Protein AF-U2E8R1-F1 (afdb_monomer_lite)

Organism: NCBI:txid1033810

Structure (mmCIF, N/CA/C/O backbone):
data_AF-U2E8R1-F1
#
_entry.id   AF-U2E8R1-F1
#
loop_
_atom_site.group_PDB
_atom_site.id
_atom_site.type_symbol
_atom_site.label_atom_id
_atom_site.label_alt_id
_atom_site.label_comp_id
_atom_site.label_asym_id
_atom_site.label_entity_id
_atom_site.label_seq_id
_atom_site.pdbx_PDB_ins_code
_atom_site.Cartn_x
_atom_site.Cartn_y
_atom_site.Cartn_z
_atom_site.occupancy
_atom_site.B_iso_or_equiv
_atom_site.auth_seq_id
_atom_site.auth_comp_id
_atom_site.auth_asym_id
_atom_site.auth_atom_id
_atom_site.pdbx_PDB_model_num
ATOM 1 N N . MET A 1 1 ? 16.401 10.977 26.491 1.00 50.72 1 MET A N 1
ATOM 2 C CA . MET A 1 1 ? 15.886 9.675 26.951 1.00 50.72 1 MET A CA 1
ATOM 3 C C . MET A 1 1 ? 16.652 8.568 26.246 1.00 50.72 1 MET A C 1
ATOM 5 O O . MET A 1 1 ? 16.569 8.466 25.023 1.00 50.72 1 MET A O 1
ATOM 9 N N . ASN A 1 2 ? 17.468 7.825 26.986 1.00 49.62 2 ASN A N 1
ATOM 10 C CA . ASN A 1 2 ? 18.291 6.735 26.465 1.00 49.62 2 ASN A CA 1
ATOM 11 C C . ASN A 1 2 ? 17.438 5.471 26.187 1.00 49.62 2 ASN A C 1
ATOM 13 O O . ASN A 1 2 ? 16.237 5.429 26.464 1.00 49.62 2 ASN A O 1
ATOM 17 N N . ARG A 1 3 ? 18.035 4.454 25.551 1.00 46.16 3 ARG A N 1
ATOM 18 C CA . ARG A 1 3 ? 17.333 3.227 25.124 1.00 46.16 3 ARG A CA 1
ATOM 19 C C . ARG A 1 3 ? 16.707 2.470 26.301 1.00 46.16 3 ARG A C 1
ATOM 21 O O . ARG A 1 3 ? 15.580 2.001 26.177 1.00 46.16 3 ARG A O 1
ATOM 28 N N . GLU A 1 4 ? 17.406 2.411 27.428 1.00 57.88 4 GLU A N 1
ATOM 29 C CA . GLU A 1 4 ? 16.957 1.723 28.642 1.00 57.88 4 GLU A CA 1
ATOM 30 C C . GLU A 1 4 ? 15.834 2.490 29.356 1.00 57.88 4 GLU A C 1
ATOM 32 O O . GLU A 1 4 ? 14.861 1.893 29.812 1.00 57.88 4 GLU A O 1
ATOM 37 N N . GLU A 1 5 ? 15.903 3.822 29.371 1.00 47.66 5 GLU A N 1
ATOM 38 C CA . GLU A 1 5 ? 14.841 4.710 29.850 1.00 47.66 5 GLU A CA 1
ATOM 39 C C . GLU A 1 5 ? 13.588 4.591 28.979 1.00 47.66 5 GLU A C 1
ATOM 41 O O . GLU A 1 5 ? 12.484 4.544 29.512 1.00 47.66 5 GLU A O 1
ATOM 46 N N . ARG A 1 6 ? 13.735 4.459 27.650 1.00 45.44 6 ARG A N 1
ATOM 47 C CA . ARG A 1 6 ? 12.616 4.141 26.744 1.00 45.44 6 ARG A CA 1
ATOM 48 C C . ARG A 1 6 ? 12.007 2.786 27.072 1.00 45.44 6 ARG A C 1
ATOM 50 O O . ARG A 1 6 ? 10.790 2.680 27.157 1.00 45.44 6 ARG A O 1
ATOM 57 N N . GLU A 1 7 ? 12.822 1.749 27.233 1.00 46.34 7 GLU A N 1
ATOM 58 C CA . GLU A 1 7 ? 12.334 0.398 27.521 1.00 46.34 7 GLU A CA 1
ATOM 59 C C . GLU A 1 7 ? 11.620 0.323 28.876 1.00 46.34 7 GLU A C 1
ATOM 61 O O . GLU A 1 7 ? 10.551 -0.281 28.940 1.00 46.34 7 GLU A O 1
ATOM 66 N N . ARG A 1 8 ? 12.116 1.008 29.919 1.00 46.38 8 ARG A N 1
ATOM 67 C CA . ARG A 1 8 ? 11.401 1.171 31.200 1.00 46.38 8 ARG A CA 1
ATOM 68 C C . ARG A 1 8 ? 10.112 1.970 31.046 1.00 46.38 8 ARG A C 1
ATOM 70 O O . ARG A 1 8 ? 9.072 1.507 31.498 1.00 46.38 8 ARG A O 1
ATOM 77 N N . TYR A 1 9 ? 10.148 3.094 30.331 1.00 44.06 9 TYR A N 1
ATOM 78 C CA . TYR A 1 9 ? 8.968 3.917 30.052 1.00 44.06 9 TYR A CA 1
ATOM 79 C C . TYR A 1 9 ? 7.850 3.124 29.350 1.00 44.06 9 TYR A C 1
ATOM 81 O O . TYR A 1 9 ? 6.671 3.309 29.643 1.00 44.06 9 TYR A O 1
ATOM 89 N N . PHE A 1 10 ? 8.205 2.190 28.458 1.00 44.97 10 PHE A N 1
ATOM 90 C CA . PHE A 1 10 ? 7.244 1.311 27.778 1.00 44.97 10 PHE A CA 1
ATOM 91 C C . PHE A 1 10 ? 6.866 0.045 28.564 1.00 44.97 10 PHE A C 1
ATOM 93 O O . PHE A 1 10 ? 5.887 -0.603 28.192 1.00 44.97 10 PHE A O 1
ATOM 100 N N . LYS A 1 11 ? 7.617 -0.324 29.610 1.00 44.25 11 LYS A N 1
ATOM 101 C CA . LYS A 1 11 ? 7.299 -1.454 30.501 1.00 44.25 11 LYS A CA 1
ATOM 102 C C . LYS A 1 11 ? 6.291 -1.065 31.583 1.00 44.25 11 LYS A C 1
ATOM 104 O O . LYS A 1 11 ? 5.478 -1.900 31.957 1.00 44.25 11 LYS A O 1
ATOM 109 N N . ASP A 1 12 ? 6.349 0.184 32.044 1.00 40.12 12 ASP A N 1
ATOM 110 C CA . ASP A 1 12 ? 5.619 0.659 33.228 1.00 40.12 12 ASP A CA 1
ATOM 111 C C . ASP A 1 12 ? 4.179 1.108 32.922 1.00 40.12 12 ASP A C 1
ATOM 113 O O . ASP A 1 12 ? 3.270 0.952 33.734 1.00 40.12 12 ASP A O 1
ATOM 117 N N . LYS A 1 13 ? 3.913 1.579 31.696 1.00 44.62 13 LYS A N 1
ATOM 118 C CA . LYS A 1 13 ? 2.543 1.789 31.211 1.00 44.62 13 LYS A CA 1
ATOM 119 C C . LYS A 1 13 ? 2.029 0.511 30.561 1.00 44.62 13 LYS A C 1
ATOM 121 O O . LYS A 1 13 ? 2.188 0.310 29.355 1.00 44.62 13 LYS A O 1
ATOM 126 N N . GLY A 1 14 ? 1.419 -0.357 31.371 1.00 46.16 14 GLY A N 1
ATOM 127 C CA . GLY A 1 14 ? 0.694 -1.536 30.899 1.00 46.16 14 GLY A CA 1
ATOM 128 C C . GLY A 1 14 ? -0.155 -1.194 29.671 1.00 46.16 14 GLY A C 1
ATOM 129 O O . GLY A 1 14 ? -0.868 -0.191 29.648 1.00 46.16 14 GLY A O 1
ATOM 130 N N . ARG A 1 15 ? -0.020 -1.981 28.600 1.00 51.84 15 ARG A N 1
ATOM 131 C CA . ARG A 1 15 ? -0.730 -1.754 27.334 1.00 51.84 15 ARG A CA 1
ATOM 132 C C . ARG A 1 15 ? -2.238 -1.903 27.561 1.00 51.84 15 ARG A C 1
ATOM 134 O O . ARG A 1 15 ? -2.757 -3.013 27.492 1.00 51.84 15 ARG A O 1
ATOM 141 N N . ARG A 1 16 ? -2.949 -0.805 27.817 1.00 61.69 16 ARG A N 1
ATOM 142 C CA . ARG A 1 16 ? -4.410 -0.814 27.968 1.00 61.69 16 ARG A CA 1
ATOM 143 C C . ARG A 1 16 ? -5.069 -0.652 26.604 1.00 61.69 16 ARG A C 1
ATOM 145 O O . ARG A 1 16 ? -4.905 0.377 25.952 1.00 61.69 16 ARG A O 1
ATOM 152 N N . SER A 1 17 ? -5.791 -1.674 26.155 1.00 62.44 17 SER A N 1
ATOM 153 C CA . SER A 1 17 ? -6.454 -1.656 24.847 1.00 62.44 17 SER A CA 1
ATOM 154 C C . SER A 1 17 ? -7.820 -0.982 24.976 1.00 62.44 17 SER A C 1
ATOM 156 O O . SER A 1 17 ? -8.586 -1.382 25.851 1.00 62.44 17 SER A O 1
ATOM 158 N N . PRO A 1 18 ? -8.148 0.034 24.163 1.00 73.69 18 PRO A N 1
ATOM 159 C CA . PRO A 1 18 ? -9.481 0.615 24.183 1.00 73.69 18 PRO A CA 1
ATOM 160 C C . PRO A 1 18 ? -10.490 -0.389 23.616 1.00 73.69 18 PRO A C 1
ATOM 162 O O . PRO A 1 18 ? -10.272 -0.969 22.547 1.00 73.69 18 PRO A O 1
ATOM 165 N N . ILE A 1 19 ? -11.595 -0.584 24.327 1.00 73.56 19 ILE A N 1
ATOM 166 C CA . ILE A 1 19 ? -12.707 -1.423 23.883 1.00 73.56 19 ILE A CA 1
ATOM 167 C C . ILE A 1 19 ? -14.021 -0.661 23.967 1.00 73.56 19 ILE A C 1
ATOM 169 O O . ILE A 1 19 ? -14.181 0.269 24.762 1.00 73.56 19 ILE A O 1
ATOM 173 N N . TYR A 1 20 ? -14.946 -1.082 23.119 1.00 82.69 20 TYR A N 1
ATOM 174 C CA . TYR A 1 20 ? -16.351 -0.735 23.190 1.00 82.69 20 TYR A CA 1
ATOM 175 C C . TYR A 1 20 ? -17.109 -1.982 23.634 1.00 82.69 20 TYR A C 1
ATOM 177 O O . TYR A 1 20 ? -16.894 -3.058 23.082 1.00 82.69 20 TYR A O 1
ATOM 185 N N . MET A 1 21 ? -17.963 -1.865 24.640 1.00 80.88 21 MET A N 1
ATOM 186 C CA . MET A 1 21 ? -18.797 -2.961 25.105 1.00 80.88 21 MET A CA 1
ATOM 187 C C . MET A 1 21 ? -20.246 -2.511 25.175 1.00 80.88 21 MET A C 1
ATOM 189 O O . MET A 1 21 ? -20.549 -1.473 25.750 1.00 80.88 21 MET A O 1
ATOM 193 N N . GLU A 1 22 ? -21.135 -3.313 24.617 1.00 84.25 22 GLU A N 1
ATOM 194 C CA . GLU A 1 22 ? -22.574 -3.190 24.792 1.00 84.25 22 GLU A CA 1
ATOM 195 C C . GLU A 1 22 ? -23.044 -4.391 25.606 1.00 84.25 22 GLU A C 1
ATOM 197 O O . GLU A 1 22 ? -22.742 -5.526 25.246 1.00 84.25 22 GLU A O 1
ATOM 202 N N . CYS A 1 23 ? -23.761 -4.165 26.699 1.00 79.12 23 CYS A N 1
ATOM 203 C CA . CYS A 1 23 ? -24.385 -5.223 27.479 1.00 79.12 23 CYS A CA 1
ATOM 204 C C . CYS A 1 23 ? -25.864 -4.931 27.729 1.00 79.12 23 CYS A C 1
ATOM 206 O O . CYS A 1 23 ? -26.293 -3.777 27.796 1.00 79.12 23 CYS A O 1
ATOM 208 N N . MET A 1 24 ? -26.649 -5.999 27.824 1.00 77.12 24 MET A N 1
ATOM 209 C CA . MET A 1 24 ? -28.064 -5.983 28.159 1.00 77.12 24 MET A CA 1
ATOM 210 C C . MET A 1 24 ? -28.300 -6.823 29.415 1.00 77.12 24 MET A C 1
ATOM 212 O O . MET A 1 24 ? -27.647 -7.850 29.587 1.00 77.12 24 MET A O 1
ATOM 216 N N . GLY A 1 25 ? -29.189 -6.364 30.291 1.00 83.06 25 GLY A N 1
ATOM 217 C CA . GLY A 1 25 ? -29.418 -6.959 31.607 1.00 83.06 25 GLY A CA 1
ATOM 218 C C . GLY A 1 25 ? -30.132 -6.008 32.568 1.00 83.06 25 GLY A C 1
ATOM 219 O O . GLY A 1 25 ? -30.686 -4.982 32.154 1.00 83.06 25 GLY A O 1
ATOM 220 N N . GLU A 1 26 ? -30.105 -6.325 33.861 1.00 83.44 26 GLU A N 1
ATOM 221 C CA . GLU A 1 26 ? -30.739 -5.520 34.906 1.00 83.44 26 GLU A CA 1
ATOM 222 C C . GLU A 1 26 ? -29.726 -4.598 35.594 1.00 83.44 26 GLU A C 1
ATOM 224 O O . GLU A 1 26 ? -28.975 -4.990 36.481 1.00 83.44 26 GLU A O 1
ATOM 229 N N . PHE A 1 27 ? -29.715 -3.325 35.190 1.00 79.69 27 PHE A N 1
ATOM 230 C CA . PHE A 1 27 ? -28.681 -2.376 35.618 1.00 79.69 27 PHE A CA 1
ATOM 231 C C . PHE A 1 27 ? -29.144 -1.359 36.659 1.00 79.69 27 PHE A C 1
ATOM 233 O O . PHE A 1 27 ? -28.367 -0.472 37.012 1.00 79.69 27 PHE A O 1
ATOM 240 N N . ASN A 1 28 ? -30.394 -1.411 37.128 1.00 75.94 28 ASN A N 1
ATOM 241 C CA . ASN A 1 28 ? -30.992 -0.355 37.959 1.00 75.94 28 ASN A CA 1
ATOM 242 C C . ASN A 1 28 ? -30.184 -0.051 39.227 1.00 75.94 28 ASN A C 1
ATOM 244 O O . ASN A 1 28 ? -30.012 1.123 39.550 1.00 75.94 28 ASN A O 1
ATOM 248 N N . SER A 1 29 ? -29.607 -1.081 39.847 1.00 78.75 29 SER A N 1
ATOM 249 C CA . SER A 1 29 ? -28.839 -0.978 41.094 1.00 78.75 29 SER A CA 1
ATOM 250 C C . SER A 1 29 ? -27.334 -1.202 40.923 1.00 78.75 29 SER A C 1
ATOM 252 O O . SER A 1 29 ? -26.618 -1.279 41.918 1.00 78.75 29 SER A O 1
ATOM 254 N N . ILE A 1 30 ? -26.839 -1.302 39.685 1.00 81.50 30 ILE A N 1
ATOM 255 C CA . ILE A 1 30 ? -25.424 -1.579 39.416 1.00 81.50 30 ILE A CA 1
ATOM 256 C C . ILE A 1 30 ? -24.644 -0.272 39.273 1.00 81.50 30 ILE A C 1
ATOM 258 O O . ILE A 1 30 ? -25.021 0.614 38.499 1.00 81.50 30 ILE A O 1
ATOM 262 N N . HIS A 1 31 ? -23.535 -0.171 40.005 1.00 85.44 31 HIS A N 1
ATOM 263 C CA . HIS A 1 31 ? -22.594 0.934 39.880 1.00 85.44 31 HIS A CA 1
ATOM 264 C C . HIS A 1 31 ? -21.722 0.742 38.634 1.00 85.44 31 HIS A C 1
ATOM 266 O O . HIS A 1 31 ? -21.104 -0.307 38.452 1.00 85.44 31 HIS A O 1
ATOM 272 N N . LEU A 1 32 ? -21.699 1.745 37.756 1.00 88.56 32 LEU A N 1
ATOM 273 C CA . LEU A 1 32 ? -20.877 1.744 36.546 1.00 88.56 32 LEU A CA 1
ATOM 274 C C . LEU A 1 32 ? -19.488 2.317 36.861 1.00 88.56 32 LEU A C 1
ATOM 276 O O . LEU A 1 32 ? -19.399 3.187 37.721 1.00 88.56 32 LEU A O 1
ATOM 280 N N . PRO A 1 33 ? -18.414 1.887 36.176 1.00 86.38 33 PRO A N 1
ATOM 281 C CA . PRO A 1 33 ? -17.077 2.379 36.488 1.00 86.38 33 PRO A CA 1
ATOM 282 C C . PRO A 1 33 ? -16.923 3.853 36.082 1.00 86.38 33 PRO A C 1
ATOM 284 O O . PRO A 1 33 ? -17.154 4.200 34.923 1.00 86.38 33 PRO A O 1
ATOM 287 N N . ASP A 1 34 ? -16.463 4.703 37.003 1.00 85.00 34 ASP A N 1
ATOM 288 C CA . ASP A 1 34 ? -16.301 6.152 36.776 1.00 85.00 34 ASP A CA 1
ATOM 289 C C . ASP A 1 34 ? -15.216 6.492 35.735 1.00 85.00 34 ASP A C 1
ATOM 291 O O . ASP A 1 34 ? -15.272 7.515 35.051 1.00 85.00 34 ASP A O 1
ATOM 295 N N . GLU A 1 35 ? -14.217 5.619 35.585 1.00 80.94 35 GLU A N 1
ATOM 296 C CA . GLU A 1 35 ? -13.078 5.807 34.676 1.00 80.94 35 GLU A CA 1
ATOM 297 C C . GLU A 1 35 ? -13.408 5.525 33.198 1.00 80.94 35 GLU A C 1
ATOM 299 O O . GLU A 1 35 ? -12.567 5.736 32.317 1.00 80.94 35 GLU A O 1
ATOM 304 N N . VAL A 1 36 ? -14.615 5.032 32.894 1.00 84.19 36 VAL A N 1
ATOM 305 C CA . VAL A 1 36 ? -15.035 4.693 31.528 1.00 84.19 36 VAL A CA 1
ATOM 306 C C . VAL A 1 36 ? -16.257 5.502 31.121 1.00 84.19 36 VAL A C 1
ATOM 308 O O . VAL A 1 36 ? -17.140 5.801 31.920 1.00 84.19 36 VAL A O 1
ATOM 311 N N . LYS A 1 37 ? -16.341 5.858 29.838 1.00 87.38 37 LYS A N 1
ATOM 312 C CA . LYS A 1 37 ? -17.533 6.539 29.331 1.00 87.38 37 LYS A CA 1
ATOM 313 C C . LYS A 1 37 ? -18.670 5.539 29.276 1.00 87.38 37 LYS A C 1
ATOM 315 O O . LYS A 1 37 ? -18.552 4.533 28.575 1.00 87.38 37 LYS A O 1
ATOM 320 N N . THR A 1 38 ? -19.760 5.838 29.970 1.00 89.38 38 THR A N 1
ATOM 321 C CA . THR A 1 38 ? -20.935 4.975 30.014 1.00 89.38 38 THR A CA 1
ATOM 322 C C . THR A 1 38 ? -22.175 5.678 29.482 1.00 89.38 38 THR A C 1
ATOM 324 O O . THR A 1 38 ? -22.370 6.877 29.671 1.00 89.38 38 THR A O 1
ATOM 327 N N . PHE A 1 39 ? -23.020 4.915 28.796 1.00 88.06 39 PHE A N 1
ATOM 328 C CA . PHE A 1 39 ? -24.366 5.319 28.410 1.00 88.06 39 PHE A CA 1
ATOM 329 C C . PHE A 1 39 ? -25.324 4.219 28.850 1.00 88.06 39 PHE A C 1
ATOM 331 O O . PHE A 1 39 ? -25.214 3.084 28.391 1.00 88.06 39 PHE A O 1
ATOM 338 N N . LYS A 1 40 ? -26.250 4.547 29.750 1.00 87.38 40 LYS A N 1
ATOM 339 C CA . LYS A 1 40 ? -27.231 3.607 30.297 1.00 87.38 40 LYS A CA 1
ATOM 340 C C . LYS A 1 40 ? -28.626 3.966 29.804 1.00 87.38 40 LYS A C 1
ATOM 342 O O . LYS A 1 40 ? -29.040 5.119 29.901 1.00 87.38 40 LYS A O 1
ATOM 347 N N . LEU A 1 41 ? -29.347 2.969 29.306 1.00 83.00 41 LEU A N 1
ATOM 348 C CA . LEU A 1 41 ? -30.719 3.085 28.833 1.00 83.00 41 LEU A CA 1
ATOM 349 C C . LEU A 1 41 ? -31.511 1.863 29.312 1.00 83.00 41 LEU A C 1
ATOM 351 O O . LEU A 1 41 ? -31.394 0.795 28.723 1.00 83.00 41 LEU A O 1
ATOM 355 N N . ASN A 1 42 ? -32.303 2.007 30.377 1.00 81.56 42 ASN A N 1
ATOM 356 C CA . ASN A 1 42 ? -33.087 0.926 30.993 1.00 81.56 42 ASN A CA 1
ATOM 357 C C . ASN A 1 42 ? -32.271 -0.369 31.193 1.00 81.56 42 ASN A C 1
ATOM 359 O O . ASN A 1 42 ? -31.463 -0.461 32.115 1.00 81.56 42 ASN A O 1
ATOM 363 N N . ASN A 1 43 ? -32.463 -1.338 30.297 1.00 85.94 43 ASN A N 1
ATOM 364 C CA . ASN A 1 43 ? -31.848 -2.660 30.295 1.00 85.94 43 ASN A CA 1
ATOM 365 C C . ASN A 1 43 ? -30.603 -2.771 29.402 1.00 85.94 43 ASN A C 1
ATOM 367 O O . ASN A 1 43 ? -30.202 -3.878 29.059 1.00 85.94 43 ASN A O 1
ATOM 371 N N . ARG A 1 44 ? -30.022 -1.654 28.959 1.00 84.81 44 ARG A N 1
ATOM 372 C CA . ARG A 1 44 ? -28.825 -1.609 28.116 1.00 84.81 44 ARG A CA 1
ATOM 373 C C . ARG A 1 44 ? -27.791 -0.669 28.714 1.00 84.81 44 ARG A C 1
ATOM 375 O O . ARG A 1 44 ? -28.113 0.454 29.101 1.00 84.81 44 ARG A O 1
ATOM 382 N N . VAL A 1 45 ? -26.537 -1.098 28.717 1.00 89.00 45 VAL A N 1
ATOM 383 C CA . VAL A 1 45 ? -25.382 -0.268 29.049 1.00 89.00 45 VAL A CA 1
ATOM 384 C C . VAL A 1 45 ? -24.362 -0.365 27.924 1.00 89.00 45 VAL A C 1
ATOM 386 O O . VAL A 1 45 ? -24.045 -1.439 27.423 1.00 89.00 45 VAL A O 1
ATOM 389 N N . ILE A 1 46 ? -23.845 0.787 27.522 1.00 88.94 46 ILE A N 1
ATOM 390 C CA . ILE A 1 46 ? -22.752 0.921 26.570 1.00 88.94 46 ILE A CA 1
ATOM 391 C C . ILE A 1 46 ? -21.563 1.510 27.320 1.00 88.94 46 ILE A C 1
ATOM 393 O O . ILE A 1 46 ? -21.702 2.532 27.988 1.00 88.94 46 ILE A O 1
ATOM 397 N N . MET A 1 47 ? -20.395 0.892 27.186 1.00 88.06 47 MET A N 1
ATOM 398 C CA . MET A 1 47 ? -19.139 1.315 27.793 1.00 88.06 47 MET A CA 1
ATOM 399 C C . MET A 1 47 ? -18.065 1.511 26.729 1.00 88.06 47 MET A C 1
ATOM 401 O O . MET A 1 47 ? -17.848 0.648 25.883 1.00 88.06 47 MET A O 1
ATOM 405 N N . ALA A 1 48 ? -17.350 2.629 26.802 1.00 85.06 48 ALA A N 1
ATOM 406 C CA . ALA A 1 48 ? -16.170 2.896 25.992 1.00 85.06 48 ALA A CA 1
ATOM 407 C C . ALA A 1 48 ? -15.012 3.318 26.901 1.00 85.06 48 ALA A C 1
ATOM 409 O O . ALA A 1 48 ? -15.095 4.319 27.616 1.00 85.06 48 ALA A O 1
ATOM 410 N N . GLY A 1 49 ? -13.921 2.557 26.879 1.00 81.19 49 GLY A N 1
ATOM 411 C CA . GLY A 1 49 ? -12.835 2.745 27.835 1.00 81.19 49 GLY A CA 1
ATOM 412 C C . GLY A 1 49 ? -11.767 1.666 27.746 1.00 81.19 49 GLY A C 1
ATOM 413 O O . GLY A 1 49 ? -11.657 0.953 26.748 1.00 81.19 49 GLY A O 1
ATOM 414 N N . HIS A 1 50 ? -10.942 1.570 28.784 1.00 81.44 50 HIS A N 1
ATOM 415 C CA . HIS A 1 50 ? -9.842 0.616 28.817 1.00 81.44 50 HIS A CA 1
ATOM 416 C C . HIS A 1 50 ? -10.320 -0.811 29.121 1.00 81.44 50 HIS A C 1
ATOM 418 O O . HIS A 1 50 ? -11.182 -1.030 29.973 1.00 81.44 50 HIS A O 1
ATOM 424 N N . SER A 1 51 ? -9.738 -1.787 28.418 1.00 73.75 51 SER A N 1
ATOM 425 C CA . SER A 1 51 ? -10.129 -3.197 28.491 1.00 73.75 51 SER A CA 1
ATOM 426 C C . SER A 1 51 ? -10.012 -3.803 29.881 1.00 73.75 51 SER A C 1
ATOM 428 O O . SER A 1 51 ? -10.837 -4.627 30.242 1.00 73.75 51 SER A O 1
ATOM 430 N N . ASP A 1 52 ? -8.988 -3.439 30.648 1.00 78.38 52 ASP A N 1
ATOM 431 C CA . ASP A 1 52 ? -8.786 -3.947 32.005 1.00 78.38 52 ASP A CA 1
ATOM 432 C C . ASP A 1 52 ? -9.928 -3.534 32.936 1.00 78.38 52 ASP A C 1
ATOM 434 O O . ASP A 1 52 ? -10.450 -4.374 33.662 1.00 78.38 52 ASP A O 1
ATOM 438 N N . ILE A 1 53 ? -10.378 -2.282 32.842 1.00 83.38 53 ILE A N 1
ATOM 439 C CA . ILE A 1 53 ? -11.468 -1.751 33.668 1.00 83.38 53 ILE A CA 1
ATOM 440 C C . ILE A 1 53 ? -12.804 -2.384 33.264 1.00 83.38 53 ILE A C 1
ATOM 442 O O . ILE A 1 53 ? -13.508 -2.946 34.099 1.00 83.38 53 ILE A O 1
ATOM 446 N N . ILE A 1 54 ? -13.133 -2.351 31.968 1.00 81.62 54 ILE A N 1
ATOM 447 C CA . ILE A 1 54 ? -14.426 -2.836 31.459 1.00 81.62 54 ILE A CA 1
ATOM 448 C C . ILE A 1 54 ? -14.566 -4.355 31.637 1.00 81.62 54 ILE A C 1
ATOM 450 O O . ILE A 1 54 ? -15.634 -4.828 32.014 1.00 81.62 54 ILE A O 1
ATOM 454 N N . LEU A 1 55 ? -13.505 -5.134 31.390 1.00 76.50 55 LEU A N 1
ATOM 455 C CA . LEU A 1 55 ? -13.565 -6.592 31.532 1.00 76.50 55 LEU A CA 1
ATOM 456 C C . LEU A 1 55 ? -13.549 -7.043 32.995 1.00 76.50 55 LEU A C 1
ATOM 458 O O . LEU A 1 55 ? -14.135 -8.080 33.293 1.00 76.50 55 LEU A O 1
ATOM 462 N N . ASN A 1 56 ? -12.900 -6.305 33.902 1.00 81.56 56 ASN A N 1
ATOM 463 C CA . ASN A 1 56 ? -13.005 -6.597 35.334 1.00 81.56 56 ASN A CA 1
ATOM 464 C C . ASN A 1 56 ? -14.416 -6.303 35.841 1.00 81.56 56 ASN A C 1
ATOM 466 O O . ASN A 1 56 ? -15.018 -7.175 36.459 1.00 81.56 56 ASN A O 1
ATOM 470 N N . TRP A 1 57 ? -14.980 -5.150 35.475 1.00 87.94 57 TRP A N 1
ATOM 471 C CA . TRP A 1 57 ? -16.362 -4.821 35.813 1.00 87.94 57 TRP A CA 1
ATOM 472 C C . TRP A 1 57 ? -17.351 -5.861 35.268 1.00 87.94 57 TRP A C 1
ATOM 474 O O . TRP A 1 57 ? -18.231 -6.310 35.997 1.00 87.94 57 TRP A O 1
ATOM 484 N N . LEU A 1 58 ? -17.170 -6.307 34.016 1.00 79.00 58 LEU A N 1
ATOM 485 C CA . LEU A 1 58 ? -18.000 -7.352 33.404 1.00 79.00 58 LEU A CA 1
ATOM 486 C C . LEU A 1 58 ? -17.961 -8.652 34.215 1.00 79.00 58 LEU A C 1
ATOM 488 O O . LEU A 1 58 ? -18.998 -9.271 34.411 1.00 79.00 58 LEU A O 1
ATOM 492 N N . LYS A 1 59 ? -16.777 -9.068 34.680 1.00 76.25 59 LYS A N 1
ATOM 493 C CA . LYS A 1 59 ? -16.622 -10.285 35.491 1.00 76.25 59 LYS A CA 1
ATOM 494 C C . LYS A 1 59 ? -17.325 -10.175 36.839 1.00 76.25 59 LYS A C 1
ATOM 496 O O . LYS A 1 59 ? -17.920 -11.149 37.274 1.00 76.25 59 LYS A O 1
ATOM 501 N N . GLU A 1 60 ? -17.245 -9.015 37.484 1.00 83.06 60 GLU A N 1
ATOM 502 C CA . GLU A 1 60 ? -17.876 -8.768 38.787 1.00 83.06 60 GLU A CA 1
ATOM 503 C C . GLU A 1 60 ? -19.409 -8.744 38.711 1.00 83.06 60 GLU A C 1
ATOM 505 O O . GLU A 1 60 ? -20.072 -9.040 39.699 1.00 83.06 60 GLU A O 1
ATOM 510 N N . HIS A 1 61 ? -19.971 -8.425 37.542 1.00 81.88 61 HIS A N 1
ATOM 511 C CA . HIS A 1 61 ? -21.410 -8.212 37.357 1.00 81.88 61 HIS A CA 1
ATOM 512 C C . HIS A 1 61 ? -22.038 -9.169 36.336 1.00 81.88 61 HIS A C 1
ATOM 514 O O . HIS A 1 61 ? -23.138 -8.913 35.848 1.00 81.88 61 HIS A O 1
ATOM 520 N N . ILE A 1 62 ? -21.353 -10.269 36.006 1.00 72.56 62 ILE A N 1
ATOM 521 C CA . ILE A 1 62 ? -21.765 -11.189 34.937 1.00 72.56 62 ILE A CA 1
ATOM 522 C C . ILE A 1 62 ? -23.141 -11.818 35.196 1.00 72.56 62 ILE A C 1
ATOM 524 O O . ILE A 1 62 ? -23.897 -12.024 34.254 1.00 72.56 62 ILE A O 1
ATOM 528 N N . ASP A 1 63 ? -23.492 -12.038 36.465 1.00 76.69 63 ASP A N 1
ATOM 529 C CA . ASP A 1 63 ? -24.754 -12.666 36.880 1.00 76.69 63 ASP A CA 1
ATOM 530 C C . ASP A 1 63 ? -25.997 -11.816 36.561 1.00 76.69 63 ASP A C 1
ATOM 532 O O . ASP A 1 63 ? -27.111 -12.330 36.537 1.00 76.69 63 ASP A O 1
ATOM 536 N N . TRP A 1 64 ? -25.811 -10.519 36.302 1.00 76.12 64 TRP A N 1
ATOM 537 C CA . TRP A 1 64 ? -26.884 -9.558 36.020 1.00 76.12 64 TRP A CA 1
ATOM 538 C C . TRP A 1 64 ? -27.000 -9.219 34.527 1.00 76.12 64 TRP A C 1
ATOM 540 O O . TRP A 1 64 ? -27.755 -8.320 34.146 1.00 76.12 64 TRP A O 1
ATOM 550 N N . ILE A 1 65 ? -26.203 -9.883 33.683 1.00 75.62 65 ILE A N 1
ATOM 551 C CA . ILE A 1 65 ? -26.040 -9.580 32.262 1.00 75.62 65 ILE A CA 1
ATOM 552 C C . ILE A 1 65 ? -26.553 -10.756 31.432 1.00 75.62 65 ILE A C 1
ATOM 554 O O . ILE A 1 65 ? -25.940 -11.818 31.382 1.00 75.62 65 ILE A O 1
ATOM 558 N N . ASP A 1 66 ? -27.641 -10.525 30.702 1.00 72.12 66 ASP A N 1
ATOM 559 C CA . ASP A 1 66 ? -28.237 -11.511 29.795 1.00 72.12 66 ASP A CA 1
ATOM 560 C C . ASP A 1 66 ? -27.436 -11.647 28.492 1.00 72.12 66 ASP A C 1
ATOM 562 O O . ASP A 1 66 ? -27.381 -12.707 27.868 1.00 72.12 66 ASP A O 1
ATOM 566 N N . TYR A 1 67 ? -26.834 -10.543 28.042 1.00 68.50 67 TYR A N 1
ATOM 567 C CA . TYR A 1 67 ? -26.091 -10.478 26.788 1.00 68.50 67 TYR A CA 1
ATOM 568 C C . TYR A 1 67 ? -24.996 -9.422 26.855 1.00 68.50 67 TYR A C 1
ATOM 570 O O . TYR A 1 67 ? -25.205 -8.324 27.367 1.00 68.50 67 TYR A O 1
ATOM 578 N N . TYR A 1 68 ? -23.843 -9.708 26.255 1.00 70.50 68 TYR A N 1
ATOM 579 C CA . TYR A 1 68 ? -22.815 -8.703 26.031 1.00 70.50 68 TYR A CA 1
ATOM 580 C C . TYR A 1 68 ? -22.112 -8.895 24.685 1.00 70.50 68 TYR A C 1
ATOM 582 O O . TYR A 1 68 ? -21.952 -10.004 24.177 1.00 70.50 68 TYR A O 1
ATOM 590 N N . LYS A 1 69 ? -21.645 -7.785 24.121 1.00 65.00 69 LYS A N 1
ATOM 591 C CA . LYS A 1 69 ? -20.840 -7.705 22.908 1.00 65.00 69 LYS A CA 1
ATOM 592 C C . LYS A 1 69 ? -19.644 -6.810 23.185 1.00 65.00 69 LYS A C 1
ATOM 594 O O . LYS A 1 69 ? -19.816 -5.651 23.544 1.00 65.00 69 LYS A O 1
ATOM 599 N N . VAL A 1 70 ? -18.437 -7.334 22.978 1.00 66.62 70 VAL A N 1
ATOM 600 C CA . VAL A 1 70 ? -17.189 -6.566 23.092 1.00 66.62 70 VAL A CA 1
ATOM 601 C C . VAL A 1 70 ? -16.583 -6.364 21.710 1.00 66.62 70 VAL A C 1
ATOM 603 O O . VAL A 1 70 ? -16.272 -7.321 21.003 1.00 66.62 70 VAL A O 1
ATOM 606 N N . GLU A 1 71 ? -16.359 -5.110 21.343 1.00 62.88 71 GLU A N 1
ATOM 607 C CA . GLU A 1 71 ? -15.614 -4.706 20.163 1.00 62.88 71 GLU A CA 1
ATOM 608 C C . GLU A 1 71 ? -14.248 -4.153 20.571 1.00 62.88 71 GLU A C 1
ATOM 610 O O . GLU A 1 71 ? -14.116 -3.118 21.228 1.00 62.88 71 GLU A O 1
ATOM 615 N N . TYR A 1 72 ? -13.196 -4.847 20.145 1.00 57.31 72 TYR A N 1
ATOM 616 C CA . TYR A 1 72 ? -11.833 -4.362 20.301 1.00 57.31 72 TYR A CA 1
ATOM 617 C C . TYR A 1 72 ? -11.518 -3.378 19.181 1.00 57.31 72 TYR A C 1
ATOM 619 O O . TYR A 1 72 ? -11.427 -3.764 18.010 1.00 57.31 72 TYR A O 1
ATOM 627 N N . ASN A 1 73 ? -11.275 -2.115 19.532 1.00 56.75 73 ASN A N 1
ATOM 628 C CA . ASN A 1 73 ? -10.722 -1.174 18.573 1.00 56.75 73 ASN A CA 1
ATOM 629 C C . ASN A 1 73 ? -9.229 -1.496 18.408 1.00 56.75 73 ASN A C 1
ATOM 631 O O . ASN A 1 73 ? -8.400 -1.125 19.235 1.00 56.75 73 ASN A O 1
ATOM 635 N N . ARG A 1 74 ? -8.868 -2.222 17.341 1.00 47.66 74 ARG A N 1
ATOM 636 C CA . ARG A 1 74 ? -7.470 -2.607 17.043 1.00 47.66 74 ARG A CA 1
ATOM 637 C C . ARG A 1 74 ? -6.558 -1.423 16.671 1.00 47.66 74 ARG A C 1
ATOM 639 O O . ARG A 1 74 ? -5.404 -1.634 16.304 1.00 47.66 74 ARG A O 1
ATOM 646 N N . SER A 1 75 ? -7.039 -0.186 16.773 1.00 42.09 75 SER A N 1
ATOM 647 C CA . SER A 1 75 ? -6.265 1.021 16.486 1.00 42.09 75 SER A CA 1
ATOM 648 C C . SER A 1 75 ? -5.426 1.409 17.707 1.00 42.09 75 SER A C 1
ATOM 650 O O . SER A 1 75 ? -5.841 2.201 18.549 1.00 42.09 75 SER A O 1
ATOM 652 N N . HIS A 1 76 ? -4.225 0.843 17.827 1.00 40.75 76 HIS A N 1
ATOM 653 C CA . HIS A 1 76 ? -3.215 1.349 18.757 1.00 40.75 76 HIS A CA 1
ATOM 654 C C . HIS A 1 76 ? -2.665 2.688 18.251 1.00 40.75 76 HIS A C 1
ATOM 656 O O . HIS A 1 76 ? -1.629 2.726 17.590 1.00 40.75 76 HIS A O 1
ATOM 662 N N . VAL A 1 77 ? -3.351 3.784 18.565 1.00 35.72 77 VAL A N 1
ATOM 663 C CA . VAL A 1 77 ? -2.876 5.137 18.267 1.00 35.72 77 VAL A CA 1
ATOM 664 C C . VAL A 1 77 ? -2.205 5.710 19.517 1.00 35.72 77 VAL A C 1
ATOM 666 O O . VAL A 1 77 ? -2.781 5.688 20.602 1.00 35.72 77 VAL A O 1
ATOM 669 N N . LYS A 1 78 ? -0.942 6.131 19.381 1.00 34.66 78 LYS A N 1
ATOM 670 C CA . LYS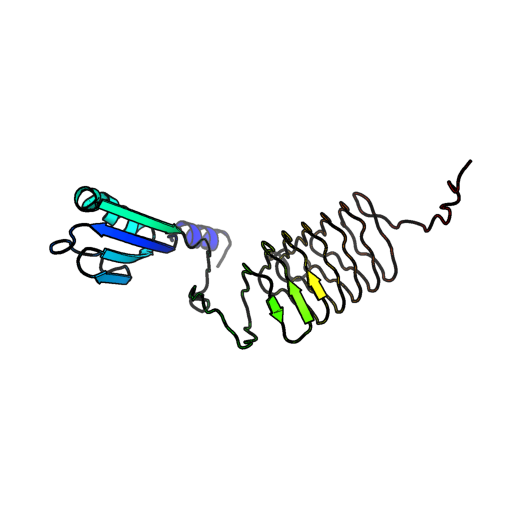 A 1 78 ? -0.045 6.514 20.489 1.00 34.66 78 LYS A CA 1
ATOM 671 C C . LYS A 1 78 ? 0.048 8.022 20.752 1.00 34.66 78 LYS A C 1
ATOM 673 O O . LYS A 1 78 ? 0.822 8.406 21.621 1.00 34.66 78 LYS A O 1
ATOM 678 N N . ASP A 1 79 ? -0.732 8.842 20.055 1.00 29.05 79 ASP A N 1
ATOM 679 C CA . ASP A 1 79 ? -0.723 10.299 20.214 1.00 29.05 79 ASP A CA 1
ATOM 680 C C . ASP A 1 79 ? -2.073 10.821 20.714 1.00 29.05 79 ASP A C 1
ATOM 682 O O . ASP A 1 79 ? -3.122 10.530 20.138 1.00 29.05 79 ASP A O 1
ATOM 686 N N . GLU A 1 80 ? -2.048 11.650 21.763 1.00 30.00 80 GLU A N 1
ATOM 687 C CA . GLU A 1 80 ? -3.226 12.369 22.281 1.00 30.00 80 GLU A CA 1
ATOM 688 C C . GLU A 1 80 ? -3.831 13.340 21.253 1.00 30.00 80 GLU A C 1
ATOM 690 O O . GLU A 1 80 ? -5.020 13.652 21.332 1.00 30.00 80 GLU A O 1
ATOM 695 N N . GLN A 1 81 ? -3.051 13.757 20.247 1.00 29.41 81 GLN A N 1
ATOM 696 C CA . GLN A 1 81 ? -3.527 14.549 19.105 1.00 29.41 81 GLN A CA 1
ATOM 697 C C . GLN A 1 81 ? -4.208 13.705 18.015 1.00 29.41 81 GLN A C 1
ATOM 699 O O . GLN A 1 81 ? -4.785 14.248 17.079 1.00 29.41 81 GLN A O 1
ATOM 704 N N . SER A 1 82 ? -4.179 12.377 18.133 1.00 29.92 82 SER A N 1
ATOM 705 C CA . SER A 1 82 ? -4.704 11.431 17.147 1.00 29.92 82 SER A CA 1
ATOM 706 C C . SER A 1 82 ? -5.860 10.610 17.725 1.00 29.92 82 SER A C 1
ATOM 708 O O . SER A 1 82 ? -5.921 9.388 17.592 1.00 29.92 82 SER A O 1
ATOM 710 N N . LYS A 1 83 ? -6.818 11.276 18.377 1.00 26.67 83 LYS A N 1
ATOM 711 C CA . LYS A 1 83 ? -8.125 10.674 18.677 1.00 26.67 83 LYS A CA 1
ATOM 712 C C . LYS A 1 83 ? -8.901 10.480 17.370 1.00 26.67 83 LYS A C 1
ATOM 714 O O . LYS A 1 83 ? -9.712 11.320 16.995 1.00 26.67 83 LYS A O 1
ATOM 719 N N . THR A 1 84 ? -8.675 9.369 16.676 1.00 27.89 84 THR A N 1
ATOM 720 C CA . THR A 1 84 ? -9.578 8.922 15.611 1.00 27.89 84 THR A CA 1
ATOM 721 C C . THR A 1 84 ? -10.849 8.390 16.267 1.00 27.89 84 THR A C 1
ATOM 723 O O . THR A 1 84 ? -10.880 7.276 16.791 1.00 27.89 84 THR A O 1
ATOM 726 N N . TYR A 1 85 ? -11.903 9.204 16.269 1.00 25.56 85 TYR A N 1
ATOM 727 C CA . TYR A 1 85 ? -13.257 8.715 16.487 1.00 25.56 85 TYR A CA 1
ATOM 728 C C . TYR A 1 85 ? -13.628 7.823 15.298 1.00 25.56 85 TYR A C 1
ATOM 730 O O . TYR A 1 85 ? -13.573 8.257 14.151 1.00 25.56 85 TYR A O 1
ATOM 738 N N . LEU A 1 86 ? -14.008 6.572 15.560 1.00 25.86 86 LEU A N 1
ATOM 739 C CA . LEU A 1 86 ? -14.772 5.788 14.594 1.00 25.86 86 LEU A CA 1
ATOM 740 C C . LEU A 1 86 ? -16.196 6.350 14.588 1.00 25.86 86 LEU A C 1
ATOM 742 O O . LEU A 1 86 ? -17.078 5.835 15.267 1.00 25.86 86 LEU A O 1
ATOM 746 N N . GLN A 1 87 ? -16.411 7.433 13.850 1.00 22.28 87 GLN A N 1
ATOM 747 C CA . GLN A 1 87 ? -17.730 7.734 13.317 1.00 22.28 87 GLN A CA 1
ATOM 748 C C . GLN A 1 87 ? -17.830 7.022 11.974 1.00 22.28 87 GLN A C 1
ATOM 750 O O . GLN A 1 87 ? -17.041 7.259 11.061 1.00 22.28 87 GLN A O 1
ATOM 755 N N . THR A 1 88 ? -18.787 6.104 11.861 1.00 24.20 88 THR A N 1
ATOM 756 C CA . THR A 1 88 ? -19.252 5.670 10.545 1.00 24.20 88 THR A CA 1
ATOM 757 C C . THR A 1 88 ? -20.100 6.807 9.993 1.00 24.20 88 THR A C 1
ATOM 759 O O . THR A 1 88 ? -21.315 6.818 10.149 1.00 24.20 88 THR A O 1
ATOM 762 N N . GLU A 1 89 ? -19.452 7.807 9.406 1.00 23.47 89 GLU A N 1
ATOM 763 C CA . GLU A 1 89 ? -20.127 8.718 8.496 1.00 23.47 89 GLU A CA 1
ATOM 764 C C . GLU A 1 89 ? -20.005 8.140 7.092 1.00 23.47 89 GLU A C 1
ATOM 766 O O . GLU A 1 89 ? -18.910 7.967 6.551 1.00 23.47 89 GLU A O 1
ATOM 771 N N . VAL A 1 90 ? -21.153 7.844 6.484 1.00 25.36 90 VAL A N 1
ATOM 772 C CA . VAL A 1 90 ? -21.261 7.838 5.027 1.00 25.36 90 VAL A CA 1
ATOM 773 C C . VAL A 1 90 ? -21.056 9.292 4.606 1.00 25.36 90 VAL A C 1
ATOM 775 O O . VAL A 1 90 ? -21.993 10.085 4.572 1.00 25.36 90 VAL A O 1
ATOM 778 N N . CYS A 1 91 ? -19.799 9.677 4.402 1.00 24.09 91 CYS A N 1
ATOM 779 C CA . CYS A 1 91 ? -19.455 11.045 4.059 1.00 24.09 91 CYS A CA 1
ATOM 780 C C . CYS A 1 91 ? -19.638 11.230 2.547 1.00 24.09 91 CYS A C 1
ATOM 782 O O . CYS A 1 91 ? -18.799 10.815 1.749 1.00 24.09 91 CYS A O 1
ATOM 784 N N . ASN A 1 92 ? -20.755 11.847 2.157 1.00 23.44 92 ASN A N 1
ATOM 785 C CA . ASN A 1 92 ? -21.026 12.266 0.778 1.00 23.44 92 ASN A CA 1
ATOM 786 C C . ASN A 1 92 ? -20.299 13.567 0.386 1.00 23.44 92 ASN A C 1
ATOM 788 O O . ASN A 1 92 ? -20.574 14.107 -0.683 1.00 23.44 92 ASN A O 1
ATOM 792 N N . GLN A 1 93 ? -19.375 14.084 1.205 1.00 21.31 93 GLN A N 1
ATOM 793 C CA . GLN A 1 93 ? -18.534 15.223 0.836 1.00 21.31 93 GLN A CA 1
ATOM 794 C C . GLN A 1 93 ? -17.103 15.074 1.356 1.00 21.31 93 GLN A C 1
ATOM 796 O O . GLN A 1 93 ? -16.842 14.708 2.495 1.00 21.31 93 GLN A O 1
ATOM 801 N N . THR A 1 94 ? -16.173 15.358 0.452 1.00 29.14 94 THR A N 1
ATOM 802 C CA . THR A 1 94 ? -14.719 15.272 0.574 1.00 29.14 94 THR A CA 1
ATOM 803 C C . THR A 1 94 ? -14.139 16.098 1.721 1.00 29.14 94 THR A C 1
ATOM 805 O O . THR A 1 94 ? -14.301 17.315 1.751 1.00 29.14 94 THR A O 1
ATOM 808 N N . GLN A 1 95 ? -13.333 15.453 2.570 1.00 24.19 95 GLN A N 1
ATOM 809 C CA . GLN A 1 95 ? -12.292 16.110 3.359 1.00 24.19 95 GLN A CA 1
ATOM 810 C C . GLN A 1 95 ? -10.933 15.471 3.064 1.00 24.19 95 GLN A C 1
ATOM 812 O O . GLN A 1 95 ? -10.695 14.297 3.344 1.00 24.19 95 GLN A O 1
ATOM 817 N N . THR A 1 96 ? -10.014 16.275 2.536 1.00 35.25 96 THR A N 1
ATOM 818 C CA . THR A 1 96 ? -8.576 16.058 2.697 1.00 35.25 96 THR A CA 1
ATOM 819 C C . THR A 1 96 ? -8.251 16.152 4.185 1.00 35.25 96 THR A C 1
ATOM 821 O O . THR A 1 96 ? -8.332 17.240 4.753 1.00 35.25 96 THR A O 1
ATOM 824 N N . THR A 1 97 ? -7.885 15.044 4.826 1.00 32.16 97 THR A N 1
ATOM 825 C CA . THR A 1 97 ? -7.324 15.077 6.182 1.00 32.16 97 THR A CA 1
ATOM 826 C C . THR A 1 97 ? -5.823 14.785 6.150 1.00 32.16 97 THR A C 1
ATOM 828 O O . THR A 1 97 ? -5.381 13.846 5.482 1.00 32.16 97 THR A O 1
ATOM 831 N N . PRO A 1 98 ? -5.010 15.596 6.848 1.00 30.73 98 PRO A N 1
ATOM 832 C CA . PRO A 1 98 ? -3.605 15.312 7.058 1.00 30.73 98 PRO A CA 1
ATOM 833 C C . PRO A 1 98 ? -3.494 14.234 8.145 1.00 30.73 98 PRO A C 1
ATOM 835 O O . PRO A 1 98 ? -3.757 14.497 9.314 1.00 30.73 98 PRO A O 1
ATOM 838 N N . ASN A 1 99 ? -3.062 13.042 7.736 1.00 30.20 99 ASN A N 1
ATOM 839 C CA . ASN A 1 99 ? -2.709 11.867 8.547 1.00 30.20 99 ASN A CA 1
ATOM 840 C C . ASN A 1 99 ? -3.836 10.876 8.919 1.00 30.20 99 ASN A C 1
ATOM 842 O O . ASN A 1 99 ? -4.891 11.239 9.428 1.00 30.20 99 ASN A O 1
ATOM 846 N N . ASN A 1 100 ? -3.482 9.590 8.752 1.00 31.45 100 ASN A N 1
ATOM 847 C CA . ASN A 1 100 ? -4.145 8.342 9.172 1.00 31.45 100 ASN A CA 1
ATOM 848 C C . ASN A 1 100 ? -5.380 7.900 8.372 1.00 31.45 100 ASN A C 1
ATOM 850 O O . ASN A 1 100 ? -6.506 8.210 8.748 1.00 31.45 100 ASN A O 1
ATOM 854 N N . ILE A 1 101 ? -5.189 7.060 7.341 1.00 36.34 101 ILE A N 1
ATOM 855 C CA . ILE A 1 101 ? -6.315 6.444 6.619 1.00 36.34 101 ILE A CA 1
ATOM 856 C C . ILE A 1 101 ? -6.271 4.913 6.705 1.00 36.34 101 ILE A C 1
ATOM 858 O O . ILE A 1 101 ? -5.338 4.259 6.245 1.00 36.34 101 ILE A O 1
ATOM 862 N N . ASN A 1 102 ? -7.336 4.357 7.281 1.00 34.53 102 ASN A N 1
ATOM 863 C CA . ASN A 1 102 ? -7.655 2.934 7.355 1.00 34.53 102 ASN A CA 1
ATOM 864 C C . ASN A 1 102 ? -8.893 2.714 6.463 1.00 34.53 102 ASN A C 1
ATOM 866 O O . ASN A 1 102 ? -9.964 3.223 6.791 1.00 34.53 102 ASN A O 1
ATOM 870 N N . ILE A 1 103 ? -8.764 2.038 5.313 1.00 36.44 103 ILE A N 1
ATOM 871 C CA . ILE A 1 103 ? -9.822 2.016 4.283 1.00 36.44 103 ILE A CA 1
ATOM 872 C C . ILE A 1 103 ? -10.581 0.687 4.310 1.00 36.44 103 ILE A C 1
ATOM 874 O O . ILE A 1 103 ? -10.023 -0.383 4.070 1.00 36.44 103 ILE A O 1
ATOM 878 N N . ARG A 1 104 ? -11.891 0.755 4.585 1.00 31.42 104 ARG A N 1
ATOM 879 C CA . ARG A 1 104 ? -12.807 -0.401 4.559 1.00 31.42 104 ARG A CA 1
ATOM 880 C C . ARG A 1 104 ? -13.826 -0.401 3.412 1.00 31.42 104 ARG A C 1
ATOM 882 O O . ARG A 1 104 ? -14.587 -1.359 3.320 1.00 31.42 104 ARG A O 1
ATOM 889 N N . GLN A 1 105 ? -13.821 0.574 2.501 1.00 31.11 105 GLN A N 1
ATOM 890 C CA . GLN A 1 105 ? -14.626 0.565 1.267 1.00 31.11 105 GLN A CA 1
ATOM 891 C C . GLN A 1 105 ? -13.928 1.366 0.154 1.00 31.11 105 GLN A C 1
ATOM 893 O O . GLN A 1 105 ? -13.207 2.311 0.457 1.00 31.11 105 GLN A O 1
ATOM 898 N N . LYS A 1 106 ? -14.157 0.983 -1.114 1.00 33.81 106 LYS A N 1
ATOM 899 C CA . LYS A 1 106 ? -13.620 1.639 -2.320 1.00 33.81 106 LYS A CA 1
ATOM 900 C C . LYS A 1 106 ? -13.957 3.134 -2.292 1.00 33.81 106 LYS A C 1
ATOM 902 O O . LYS A 1 106 ? -15.126 3.491 -2.409 1.00 33.81 106 LYS A O 1
ATOM 907 N N . GLN A 1 107 ? -12.953 3.992 -2.128 1.00 41.28 107 GLN A N 1
ATOM 908 C CA . GLN A 1 107 ? -13.106 5.446 -2.215 1.00 41.28 107 GLN A CA 1
ATOM 909 C C . GLN A 1 107 ? -12.396 5.956 -3.467 1.00 41.28 107 GLN A C 1
ATOM 911 O O . GLN A 1 107 ? -11.216 5.679 -3.673 1.00 41.28 107 GLN A O 1
ATOM 916 N N . ILE A 1 108 ? -13.138 6.702 -4.287 1.00 41.19 108 ILE A N 1
ATOM 917 C CA . ILE A 1 108 ? -12.611 7.517 -5.383 1.00 41.19 108 ILE A CA 1
ATOM 918 C C . ILE A 1 108 ? -12.455 8.928 -4.812 1.00 41.19 108 ILE A C 1
ATOM 920 O O . ILE A 1 108 ? -13.431 9.515 -4.344 1.00 41.19 108 ILE A O 1
ATOM 924 N N . THR A 1 109 ? -11.235 9.462 -4.792 1.00 46.12 109 THR A N 1
ATOM 925 C CA . THR A 1 109 ? -10.968 10.831 -4.303 1.00 46.12 109 THR A CA 1
ATOM 926 C C . THR A 1 109 ? -10.935 11.844 -5.455 1.00 46.12 109 THR A C 1
ATOM 928 O O . THR A 1 109 ? -10.812 11.462 -6.616 1.00 46.12 109 THR A O 1
ATOM 931 N N . GLN A 1 110 ? -11.000 13.148 -5.143 1.00 38.00 110 GLN A N 1
ATOM 932 C CA . GLN A 1 110 ? -11.019 14.281 -6.097 1.00 38.00 110 GLN A CA 1
ATOM 933 C C . GLN A 1 110 ? -9.834 14.358 -7.089 1.00 38.00 110 GLN A C 1
ATOM 935 O O . GLN A 1 110 ? -9.838 15.208 -7.970 1.00 38.00 110 GLN A O 1
ATOM 940 N N . ASN A 1 111 ? -8.860 13.452 -6.990 1.00 49.31 111 ASN A N 1
ATOM 941 C CA . ASN A 1 111 ? -7.696 13.341 -7.870 1.00 49.31 111 ASN A CA 1
ATOM 942 C C . ASN A 1 111 ? -7.654 12.005 -8.637 1.00 49.31 111 ASN A C 1
ATOM 944 O O . ASN A 1 111 ? -6.576 11.577 -9.047 1.00 49.31 111 ASN A O 1
ATOM 948 N N . ASN A 1 112 ? -8.799 11.323 -8.780 1.00 70.00 112 ASN A N 1
ATOM 949 C CA . ASN A 1 112 ? -8.913 10.018 -9.443 1.00 70.00 112 ASN A CA 1
ATOM 950 C C . ASN A 1 112 ? -7.962 8.960 -8.848 1.00 70.00 112 ASN A C 1
ATOM 952 O O . ASN A 1 112 ? -7.364 8.153 -9.551 1.00 70.00 112 ASN A O 1
ATOM 956 N N . ILE A 1 113 ? -7.778 9.003 -7.524 1.00 73.19 113 ILE A N 1
ATOM 957 C CA . ILE A 1 113 ? -7.053 7.958 -6.800 1.00 73.19 113 ILE A CA 1
ATOM 958 C C . ILE A 1 113 ? -8.085 6.950 -6.316 1.00 73.19 113 ILE A C 1
ATOM 960 O O . ILE A 1 113 ? -9.014 7.333 -5.595 1.00 73.19 113 ILE A O 1
ATOM 964 N N . THR A 1 114 ? -7.897 5.688 -6.693 1.00 73.88 114 THR A N 1
ATOM 965 C CA . THR A 1 114 ? -8.744 4.569 -6.273 1.00 73.88 114 THR A CA 1
ATOM 966 C C . THR A 1 114 ? -7.946 3.650 -5.366 1.00 73.88 114 THR A C 1
ATOM 968 O O . THR A 1 114 ? -6.871 3.193 -5.739 1.00 73.88 114 THR A O 1
ATOM 971 N N . ILE A 1 115 ? -8.477 3.358 -4.179 1.00 76.31 115 ILE A N 1
ATOM 972 C CA . ILE A 1 115 ? -7.904 2.357 -3.274 1.00 76.31 115 ILE A CA 1
ATOM 973 C C . ILE A 1 115 ? -8.982 1.329 -2.958 1.00 76.31 115 ILE A C 1
ATOM 975 O O . ILE A 1 115 ? -10.069 1.682 -2.487 1.00 76.31 115 ILE A O 1
ATOM 979 N N . ASP A 1 116 ? -8.689 0.067 -3.243 1.00 68.44 116 ASP A N 1
ATOM 980 C CA . ASP A 1 116 ? -9.634 -1.023 -3.067 1.00 68.44 116 ASP A CA 1
ATOM 981 C C . ASP A 1 116 ? -9.566 -1.640 -1.657 1.00 68.44 116 ASP A C 1
ATOM 983 O O . ASP A 1 116 ? -8.759 -1.276 -0.794 1.00 68.44 116 ASP A O 1
ATOM 987 N N . LYS A 1 117 ? -10.505 -2.541 -1.376 1.00 67.25 117 LYS A N 1
ATOM 988 C CA . LYS A 1 117 ? -10.781 -3.058 -0.033 1.00 67.25 117 LYS A CA 1
ATOM 989 C C . LYS A 1 117 ? -9.597 -3.827 0.555 1.00 67.25 117 LYS A C 1
ATOM 991 O O . LYS A 1 117 ? -8.827 -4.473 -0.146 1.00 67.25 117 LYS A O 1
ATOM 996 N N . LYS A 1 118 ? -9.525 -3.827 1.892 1.00 71.75 118 LYS A N 1
ATOM 997 C CA . LYS A 1 118 ? -8.525 -4.558 2.697 1.00 71.75 118 LYS A CA 1
ATOM 998 C C . LYS A 1 118 ? -7.070 -4.129 2.457 1.00 71.75 118 LYS A C 1
ATOM 1000 O O . LYS A 1 118 ? -6.168 -4.756 3.005 1.00 71.75 118 LYS A O 1
ATOM 1005 N N . THR A 1 119 ? -6.844 -3.052 1.713 1.00 68.06 119 THR A N 1
ATOM 1006 C CA . THR A 1 119 ? -5.527 -2.438 1.590 1.00 68.06 119 THR A CA 1
ATOM 1007 C C . THR A 1 119 ? -5.189 -1.642 2.848 1.00 68.06 119 THR A C 1
ATOM 1009 O O . THR A 1 119 ? -5.984 -0.846 3.350 1.00 68.06 119 THR A O 1
ATOM 1012 N N . ILE A 1 120 ? -3.990 -1.868 3.379 1.00 76.31 120 ILE A N 1
ATOM 1013 C CA . ILE A 1 120 ? -3.455 -1.203 4.565 1.00 76.31 120 ILE A CA 1
ATOM 1014 C C . ILE A 1 120 ? -2.479 -0.127 4.107 1.00 76.31 120 ILE A C 1
ATOM 1016 O O . ILE A 1 120 ? -1.452 -0.441 3.513 1.00 76.31 120 ILE A O 1
ATOM 1020 N N . ILE A 1 121 ? -2.752 1.130 4.447 1.00 77.50 121 ILE A N 1
ATOM 1021 C CA . ILE A 1 121 ? -1.844 2.254 4.203 1.00 77.50 121 ILE A CA 1
ATOM 1022 C C . ILE A 1 121 ? -1.347 2.764 5.551 1.00 77.50 121 ILE A C 1
ATOM 1024 O O . ILE A 1 121 ? -2.135 3.076 6.441 1.00 77.50 121 ILE A O 1
ATOM 1028 N N . LYS A 1 122 ? -0.027 2.801 5.731 1.00 74.50 122 LYS A N 1
ATOM 1029 C CA . LYS A 1 122 ? 0.598 3.306 6.959 1.00 74.50 122 LYS A CA 1
ATOM 1030 C C . LYS A 1 122 ? 0.806 4.824 6.895 1.00 74.50 122 LYS A C 1
ATOM 1032 O O . LYS A 1 122 ? 0.490 5.483 5.912 1.00 74.50 122 LYS A O 1
ATOM 1037 N N . GLU A 1 123 ? 1.311 5.394 7.980 1.00 69.19 123 GLU A N 1
ATOM 1038 C CA . GLU A 1 123 ? 1.506 6.839 8.114 1.00 69.19 123 GLU A CA 1
ATOM 1039 C C . GLU A 1 123 ? 2.543 7.439 7.138 1.00 69.19 123 GLU A C 1
ATOM 1041 O O . GLU A 1 123 ? 3.501 6.784 6.719 1.00 69.19 123 GLU A O 1
ATOM 1046 N N . ASN A 1 124 ? 2.342 8.714 6.782 1.00 68.88 124 ASN A N 1
ATOM 1047 C CA . ASN A 1 124 ? 3.168 9.503 5.855 1.00 68.88 124 ASN A CA 1
ATOM 1048 C C . ASN A 1 124 ? 3.288 8.940 4.427 1.00 68.88 124 ASN A C 1
ATOM 1050 O O . ASN A 1 124 ? 4.309 9.141 3.768 1.00 68.88 124 ASN A O 1
ATOM 1054 N N . VAL A 1 125 ? 2.275 8.224 3.941 1.00 76.19 125 VAL A N 1
ATOM 1055 C CA . VAL A 1 125 ? 2.224 7.789 2.541 1.00 76.19 125 VAL A CA 1
ATOM 1056 C C . VAL A 1 125 ? 1.700 8.922 1.661 1.00 76.19 125 VAL A C 1
ATOM 1058 O O . VAL A 1 125 ? 0.672 9.524 1.963 1.00 76.19 125 VAL A O 1
ATOM 1061 N N . PHE A 1 126 ? 2.392 9.187 0.556 1.00 79.44 126 PHE A N 1
ATOM 1062 C CA . PHE A 1 126 ? 1.989 10.172 -0.446 1.00 79.44 126 PHE A CA 1
ATOM 1063 C C . PHE A 1 126 ? 1.627 9.454 -1.741 1.00 79.44 126 PHE A C 1
ATOM 1065 O O . PHE A 1 126 ? 2.466 8.756 -2.303 1.00 79.44 126 PHE A O 1
ATOM 1072 N N . ILE A 1 127 ? 0.396 9.640 -2.215 1.00 81.94 127 ILE A N 1
ATOM 1073 C CA . ILE A 1 127 ? -0.106 9.061 -3.466 1.00 81.94 127 ILE A CA 1
ATOM 1074 C C . ILE A 1 127 ? -0.524 10.218 -4.362 1.00 81.94 127 ILE A C 1
ATOM 1076 O O . ILE A 1 127 ? -1.333 11.051 -3.948 1.00 81.94 127 ILE A O 1
ATOM 1080 N N . LYS A 1 128 ? 0.051 10.307 -5.562 1.00 80.69 128 LYS A N 1
ATOM 1081 C CA . LYS A 1 128 ? -0.343 11.329 -6.534 1.00 80.69 128 LYS A CA 1
ATOM 1082 C C . LYS A 1 128 ? -1.533 10.871 -7.385 1.00 80.69 128 LYS A C 1
ATOM 1084 O O . LYS A 1 128 ? -1.929 9.709 -7.353 1.00 80.69 128 LYS A O 1
ATOM 1089 N N . LYS A 1 129 ? -2.114 11.824 -8.118 1.00 80.69 129 LYS A N 1
ATOM 1090 C CA . LYS A 1 129 ? -3.333 11.662 -8.926 1.00 80.69 129 LYS A CA 1
ATOM 1091 C C . LYS A 1 129 ? -3.269 10.506 -9.930 1.00 80.69 129 LYS A C 1
ATOM 1093 O O . LYS A 1 129 ? -2.186 10.053 -10.307 1.00 80.69 129 LYS A O 1
ATOM 1098 N N . ASP A 1 130 ? -4.451 10.079 -10.365 1.00 80.69 130 ASP A N 1
ATOM 1099 C CA . ASP A 1 130 ? -4.664 9.038 -11.378 1.00 80.69 130 ASP A CA 1
ATOM 1100 C C . ASP A 1 130 ? -4.042 7.680 -11.013 1.00 80.69 130 ASP A C 1
ATOM 1102 O O . ASP A 1 130 ? -3.722 6.884 -11.887 1.00 80.69 130 ASP A O 1
ATOM 1106 N N . THR A 1 131 ? -3.829 7.422 -9.721 1.00 80.62 131 THR A N 1
ATOM 1107 C CA . THR A 1 131 ? -3.199 6.190 -9.235 1.00 80.62 131 THR A CA 1
ATOM 1108 C C . THR A 1 131 ? -4.233 5.215 -8.695 1.00 80.62 131 THR A C 1
ATOM 1110 O O . THR A 1 131 ? -5.102 5.581 -7.902 1.00 80.62 131 THR A O 1
ATOM 1113 N N . GLU A 1 132 ? -4.083 3.947 -9.050 1.00 85.12 132 GLU A N 1
ATOM 1114 C CA . GLU A 1 132 ? -4.941 2.861 -8.596 1.00 85.12 132 GLU A CA 1
ATOM 1115 C C . GLU A 1 132 ? -4.160 1.884 -7.718 1.00 85.12 132 GLU A C 1
ATOM 1117 O O . GLU A 1 132 ? -3.077 1.419 -8.075 1.00 85.12 132 GLU A O 1
ATOM 1122 N N . ILE A 1 133 ? -4.721 1.566 -6.553 1.00 83.94 133 ILE A N 1
ATOM 1123 C CA . ILE A 1 133 ? -4.212 0.551 -5.634 1.00 83.94 133 ILE A CA 1
ATOM 1124 C C . ILE A 1 133 ? -5.310 -0.487 -5.442 1.00 83.94 133 ILE A C 1
ATOM 1126 O O . ILE A 1 133 ? -6.349 -0.200 -4.844 1.00 83.94 133 ILE A O 1
ATOM 1130 N N . ALA A 1 134 ? -5.078 -1.688 -5.958 1.00 80.50 134 ALA A N 1
ATOM 1131 C CA . ALA A 1 134 ? -5.982 -2.817 -5.823 1.00 80.50 134 ALA A CA 1
ATOM 1132 C C . ALA A 1 134 ? -6.057 -3.317 -4.368 1.00 80.50 134 ALA A C 1
ATOM 1134 O O . ALA A 1 134 ? -5.463 -2.744 -3.446 1.00 80.50 134 ALA A O 1
ATOM 1135 N N . GLY A 1 135 ? -6.856 -4.361 -4.152 1.00 75.50 135 GLY A N 1
ATOM 1136 C CA . GLY A 1 135 ? -7.167 -4.861 -2.820 1.00 75.50 135 GLY A CA 1
ATOM 1137 C C . GLY A 1 135 ? -5.976 -5.523 -2.137 1.00 75.50 135 GLY A C 1
ATOM 1138 O O . GLY A 1 135 ? -4.942 -5.791 -2.747 1.00 75.50 135 GLY A O 1
ATOM 1139 N N . GLU A 1 136 ? -6.130 -5.780 -0.841 1.00 79.56 136 GLU A N 1
ATOM 1140 C CA . GLU A 1 136 ? -5.219 -6.630 -0.053 1.00 79.56 136 GLU A CA 1
ATOM 1141 C C . GLU A 1 136 ? -3.737 -6.199 -0.078 1.00 79.56 136 GLU A C 1
ATOM 1143 O O . GLU A 1 136 ? -2.844 -6.967 0.278 1.00 79.56 136 GLU A O 1
ATOM 1148 N N . CYS A 1 137 ? -3.456 -4.948 -0.445 1.00 82.44 137 CYS A N 1
ATOM 1149 C CA . CYS A 1 137 ? -2.103 -4.415 -0.486 1.00 82.44 137 CYS A CA 1
ATOM 1150 C C . CYS A 1 137 ? -1.651 -3.932 0.896 1.00 82.44 137 CYS A C 1
ATOM 1152 O O . CYS A 1 137 ? -2.449 -3.531 1.744 1.00 82.44 137 CYS A O 1
ATOM 1154 N N . VAL A 1 138 ? -0.341 -3.880 1.117 1.00 85.75 138 VAL A N 1
ATOM 1155 C CA . VAL A 1 138 ? 0.256 -3.264 2.306 1.00 85.75 138 VAL A CA 1
ATOM 1156 C C . VAL A 1 138 ? 1.243 -2.191 1.876 1.00 85.75 138 VAL A C 1
ATOM 1158 O O . VAL A 1 138 ? 2.343 -2.485 1.409 1.00 85.75 138 VAL A O 1
ATOM 1161 N N . ILE A 1 139 ? 0.876 -0.932 2.094 1.00 85.81 139 ILE A N 1
ATOM 1162 C CA . ILE A 1 139 ? 1.722 0.228 1.836 1.00 85.81 139 ILE A CA 1
ATOM 1163 C C . ILE A 1 139 ? 2.384 0.660 3.144 1.00 85.81 139 ILE A C 1
ATOM 1165 O O . ILE A 1 139 ? 1.737 1.123 4.088 1.00 85.81 139 ILE A O 1
ATOM 1169 N N . GLY A 1 140 ? 3.697 0.455 3.220 1.00 82.88 140 GLY A N 1
ATOM 1170 C CA . GLY A 1 140 ? 4.525 0.816 4.363 1.00 82.88 140 GLY A CA 1
ATOM 1171 C C . GLY A 1 140 ? 4.572 2.324 4.629 1.00 82.88 140 GLY A C 1
ATOM 1172 O O . GLY A 1 140 ? 4.151 3.116 3.792 1.00 82.88 140 GLY A O 1
ATOM 1173 N N . PRO A 1 141 ? 5.085 2.756 5.793 1.00 75.75 141 PRO A N 1
ATOM 1174 C CA . PRO A 1 141 ? 5.141 4.171 6.116 1.00 75.75 141 PRO A CA 1
ATOM 1175 C C . PRO A 1 141 ? 6.155 4.908 5.237 1.00 75.75 141 PRO A C 1
ATOM 1177 O O . PRO A 1 141 ? 7.162 4.329 4.814 1.00 75.75 141 PRO A O 1
ATOM 1180 N N . ASN A 1 142 ? 5.926 6.206 5.039 1.00 78.69 142 ASN A N 1
ATOM 1181 C CA . ASN A 1 142 ? 6.780 7.115 4.260 1.00 78.69 142 ASN A CA 1
ATOM 1182 C C . ASN A 1 142 ? 6.910 6.762 2.765 1.00 78.69 142 ASN A C 1
ATOM 1184 O O . ASN A 1 142 ? 7.794 7.291 2.093 1.00 78.69 142 ASN A O 1
ATOM 1188 N N . VAL A 1 143 ? 6.077 5.859 2.240 1.00 86.00 143 VAL A N 1
ATOM 1189 C CA . VAL A 1 143 ? 6.097 5.484 0.820 1.00 86.00 143 VAL A CA 1
ATOM 1190 C C . VAL A 1 143 ? 5.583 6.644 -0.032 1.00 86.00 143 VAL A C 1
ATOM 1192 O O . VAL A 1 143 ? 4.588 7.284 0.302 1.00 86.00 143 VAL A O 1
ATOM 1195 N N . GLN A 1 144 ? 6.259 6.908 -1.144 1.00 88.19 144 GLN A N 1
ATOM 1196 C CA . GLN A 1 144 ? 5.878 7.934 -2.110 1.00 88.19 144 GLN A CA 1
ATOM 1197 C C . GLN A 1 144 ? 5.541 7.270 -3.441 1.00 88.19 144 GLN A C 1
ATOM 1199 O O . GLN A 1 144 ? 6.370 6.547 -3.990 1.00 88.19 144 GLN A O 1
ATOM 1204 N N . ILE A 1 145 ? 4.339 7.513 -3.953 1.00 90.06 145 ILE A N 1
ATOM 1205 C CA . ILE A 1 145 ? 3.829 6.951 -5.203 1.00 90.06 145 ILE A CA 1
ATOM 1206 C C . ILE A 1 145 ? 3.564 8.099 -6.180 1.00 90.06 145 ILE A C 1
ATOM 1208 O O . ILE A 1 145 ? 2.861 9.055 -5.840 1.00 90.06 145 ILE A O 1
ATOM 1212 N N . GLY A 1 146 ? 4.168 8.014 -7.370 1.00 88.06 146 GLY A N 1
ATOM 1213 C CA . GLY A 1 146 ? 3.998 8.975 -8.457 1.00 88.06 146 GLY A CA 1
ATOM 1214 C C . GLY A 1 146 ? 2.601 8.971 -9.081 1.00 88.06 146 GLY A C 1
ATOM 1215 O O . GLY A 1 146 ? 1.673 8.364 -8.561 1.00 88.06 146 GLY A O 1
ATOM 1216 N N . GLU A 1 147 ? 2.442 9.715 -10.171 1.00 88.06 147 GLU A N 1
ATOM 1217 C CA . GLU A 1 147 ? 1.173 9.861 -10.901 1.00 88.06 147 GLU A CA 1
ATOM 1218 C C . GLU A 1 147 ? 0.927 8.680 -11.836 1.00 88.06 147 GLU A C 1
ATOM 1220 O O . GLU A 1 147 ? 1.878 8.120 -12.390 1.00 88.06 147 GLU A O 1
ATOM 1225 N N . SER A 1 148 ? -0.347 8.363 -12.077 1.00 91.31 148 SER A N 1
ATOM 1226 C CA . SER A 1 148 ? -0.751 7.347 -13.060 1.00 91.31 148 SER A CA 1
ATOM 1227 C C . SER A 1 148 ? -0.168 5.955 -12.788 1.00 91.31 148 SER A C 1
ATOM 1229 O O . SER A 1 148 ? 0.159 5.223 -13.721 1.00 91.31 148 SER A O 1
ATOM 1231 N N . CYS A 1 149 ? 0.029 5.604 -11.517 1.00 94.88 149 CYS A N 1
ATOM 1232 C CA . CYS A 1 149 ? 0.555 4.300 -11.126 1.00 94.88 149 CYS A CA 1
ATOM 1233 C C . CYS A 1 149 ? -0.569 3.272 -10.961 1.00 94.88 149 CYS A C 1
ATOM 1235 O O . CYS A 1 149 ? -1.679 3.609 -10.557 1.00 94.88 149 CYS A O 1
ATOM 1237 N N . ILE A 1 150 ? -0.259 2.003 -11.211 1.00 93.62 150 ILE A N 1
ATOM 1238 C CA . ILE A 1 150 ? -1.168 0.878 -10.973 1.00 93.62 150 ILE A CA 1
ATOM 1239 C C . ILE A 1 150 ? -0.461 -0.099 -10.043 1.00 93.62 150 ILE A C 1
ATOM 1241 O O . ILE A 1 150 ? 0.635 -0.569 -10.351 1.00 93.62 150 ILE A O 1
ATOM 1245 N N . ILE A 1 151 ? -1.077 -0.396 -8.903 1.00 95.94 151 ILE A N 1
ATOM 1246 C CA . ILE A 1 151 ? -0.587 -1.362 -7.919 1.00 95.94 151 ILE A CA 1
ATOM 1247 C C . ILE A 1 151 ? -1.588 -2.512 -7.847 1.00 95.94 151 ILE A C 1
ATOM 1249 O O . ILE A 1 151 ? -2.710 -2.328 -7.380 1.00 95.94 151 ILE A O 1
ATOM 1253 N N . GLY A 1 152 ? -1.176 -3.683 -8.329 1.00 89.94 152 GLY A N 1
ATOM 1254 C CA . GLY A 1 152 ? -1.969 -4.907 -8.364 1.00 89.94 152 GLY A CA 1
ATOM 1255 C C . GLY A 1 152 ? -2.235 -5.490 -6.978 1.00 89.94 152 GLY A C 1
ATOM 1256 O O . GLY A 1 152 ? -1.602 -5.118 -5.991 1.00 89.94 152 GLY A O 1
ATOM 1257 N N . GLU A 1 153 ? -3.190 -6.412 -6.907 1.00 88.50 153 GLU A N 1
ATOM 1258 C CA . GLU A 1 153 ? -3.679 -6.982 -5.649 1.00 88.50 153 GLU A CA 1
ATOM 1259 C C . GLU A 1 153 ? -2.570 -7.707 -4.869 1.00 88.50 153 GLU A C 1
ATOM 1261 O O . GLU A 1 153 ? -1.657 -8.302 -5.450 1.00 88.50 153 GLU A O 1
ATOM 1266 N N . GLY A 1 154 ? -2.624 -7.635 -3.536 1.00 82.25 154 GLY A N 1
ATOM 1267 C CA . GLY A 1 154 ? -1.693 -8.357 -2.661 1.00 82.25 154 GLY A CA 1
ATOM 1268 C C . GLY A 1 154 ? -0.260 -7.810 -2.641 1.00 82.25 154 GLY A C 1
ATOM 1269 O O . GLY A 1 154 ? 0.639 -8.448 -2.089 1.00 82.25 154 GLY A O 1
ATOM 1270 N N . CYS A 1 155 ? -0.002 -6.638 -3.231 1.00 94.44 155 CYS A N 1
ATOM 1271 C CA . CYS A 1 155 ? 1.337 -6.052 -3.249 1.00 94.44 155 CYS A CA 1
ATOM 1272 C C . CYS A 1 155 ? 1.778 -5.540 -1.873 1.00 94.44 155 CYS A C 1
ATOM 1274 O O . CYS A 1 155 ? 1.008 -4.928 -1.130 1.00 94.44 155 CYS A O 1
ATOM 1276 N N . ILE A 1 156 ? 3.064 -5.703 -1.558 1.00 94.50 156 ILE A N 1
ATOM 1277 C CA . ILE A 1 156 ? 3.662 -5.242 -0.300 1.00 94.50 156 ILE A CA 1
ATOM 1278 C C . ILE A 1 156 ? 4.801 -4.268 -0.590 1.00 94.50 156 ILE A C 1
ATOM 1280 O O . ILE A 1 156 ? 5.877 -4.649 -1.048 1.00 94.50 156 ILE A O 1
ATOM 1284 N N . LEU A 1 157 ? 4.604 -3.003 -0.234 1.00 94.19 157 LEU A N 1
ATOM 1285 C CA . LEU A 1 157 ? 5.644 -1.980 -0.251 1.00 94.19 157 LEU A CA 1
ATOM 1286 C C . LEU A 1 157 ? 6.186 -1.852 1.171 1.00 94.19 157 LEU A C 1
ATOM 1288 O O . LEU A 1 157 ? 5.613 -1.164 2.016 1.00 94.19 157 LEU A O 1
ATOM 1292 N N . SER A 1 158 ? 7.295 -2.533 1.452 1.00 86.00 158 SER A N 1
ATOM 1293 C CA . SER A 1 158 ? 7.872 -2.682 2.791 1.00 86.00 158 SER A CA 1
ATOM 1294 C C . SER A 1 158 ? 8.563 -1.406 3.285 1.00 86.00 158 SER A C 1
ATOM 1296 O O . SER A 1 158 ? 9.754 -1.414 3.566 1.00 86.00 158 SER A O 1
ATOM 1298 N N . GLY A 1 159 ? 7.859 -0.281 3.407 1.00 71.50 159 GLY A N 1
ATOM 1299 C CA . GLY A 1 159 ? 8.392 0.921 4.057 1.00 71.50 159 GLY A CA 1
ATOM 1300 C C . GLY A 1 159 ? 8.809 0.650 5.513 1.00 71.50 159 GLY A C 1
ATOM 1301 O O . GLY A 1 159 ? 8.233 -0.202 6.196 1.00 71.50 159 GLY A O 1
ATOM 1302 N N . THR A 1 160 ? 9.806 1.379 6.018 1.00 70.38 160 THR A N 1
ATOM 1303 C CA . THR A 1 160 ? 10.266 1.272 7.414 1.00 70.38 160 THR A CA 1
ATOM 1304 C C . THR A 1 160 ? 10.316 2.631 8.102 1.00 70.38 160 THR A C 1
ATOM 1306 O O . THR A 1 160 ? 10.687 3.634 7.501 1.00 70.38 160 THR A O 1
ATOM 1309 N N . ASN A 1 161 ? 9.972 2.649 9.394 1.00 59.75 161 ASN A N 1
ATOM 1310 C CA . ASN A 1 161 ? 10.021 3.842 10.247 1.00 59.75 161 ASN A CA 1
ATOM 1311 C C . ASN A 1 161 ? 11.390 4.076 10.900 1.00 59.75 161 ASN A C 1
ATOM 1313 O O . ASN A 1 161 ? 11.569 5.074 11.591 1.00 59.75 161 ASN A O 1
ATOM 1317 N N . LYS A 1 162 ? 12.347 3.151 10.742 1.00 60.44 162 LYS A N 1
ATOM 1318 C CA . LYS A 1 162 ? 13.620 3.232 11.473 1.00 60.44 162 LYS A CA 1
ATOM 1319 C C . LYS A 1 162 ? 14.569 4.298 10.919 1.00 60.44 162 LYS A C 1
ATOM 1321 O O . LYS A 1 162 ? 15.289 4.883 11.712 1.00 60.44 162 LYS A O 1
ATOM 1326 N N . ASP A 1 163 ? 14.510 4.604 9.619 1.00 58.00 163 ASP A N 1
ATOM 1327 C CA . ASP A 1 163 ? 15.374 5.599 8.973 1.00 58.00 163 ASP A CA 1
ATOM 1328 C C . ASP A 1 163 ? 14.630 6.299 7.819 1.00 58.00 163 ASP A C 1
ATOM 1330 O O . ASP A 1 163 ? 14.181 5.627 6.890 1.00 58.00 163 ASP A O 1
ATOM 1334 N N . LYS A 1 164 ? 14.574 7.645 7.794 1.00 53.03 164 LYS A N 1
ATOM 1335 C CA . LYS A 1 164 ? 13.989 8.423 6.669 1.00 53.03 164 LYS A CA 1
ATOM 1336 C C . LYS A 1 164 ? 14.603 8.074 5.299 1.00 53.03 164 LYS A C 1
ATOM 1338 O O . LYS A 1 164 ? 13.977 8.291 4.271 1.00 53.03 164 LYS A O 1
ATOM 1343 N N . LYS A 1 165 ? 15.821 7.518 5.282 1.00 56.38 165 LYS A N 1
ATOM 1344 C CA . LYS A 1 165 ? 16.551 7.104 4.070 1.00 56.38 165 LYS A CA 1
ATOM 1345 C C . LYS A 1 165 ? 16.065 5.782 3.455 1.00 56.38 165 LYS A C 1
ATOM 1347 O O . LYS A 1 165 ? 16.588 5.393 2.421 1.00 56.38 165 LYS A O 1
ATOM 1352 N N . LYS A 1 166 ? 15.104 5.085 4.073 1.00 69.62 166 LYS A N 1
ATOM 1353 C CA . LYS A 1 166 ? 14.603 3.770 3.626 1.00 69.62 166 LYS A CA 1
ATOM 1354 C C . LYS A 1 166 ? 13.139 3.803 3.161 1.00 69.62 166 LYS A C 1
ATOM 1356 O O . LYS A 1 166 ? 12.456 2.778 3.172 1.00 69.62 166 LYS A O 1
ATOM 1361 N N . ALA A 1 167 ? 12.651 4.980 2.777 1.00 81.69 167 ALA A N 1
ATOM 1362 C CA . ALA A 1 167 ? 11.363 5.121 2.107 1.00 81.69 167 ALA A CA 1
ATOM 1363 C C . ALA A 1 167 ? 11.420 4.506 0.701 1.00 81.69 167 ALA A C 1
ATOM 1365 O O . ALA A 1 167 ? 12.447 4.594 0.033 1.00 81.69 167 ALA A O 1
ATOM 1366 N N . ILE A 1 168 ? 10.321 3.890 0.268 1.00 93.81 168 ILE A N 1
ATOM 1367 C CA . ILE A 1 168 ? 10.159 3.456 -1.124 1.00 93.81 168 ILE A CA 1
ATOM 1368 C C . ILE A 1 168 ? 9.628 4.647 -1.916 1.00 93.81 168 ILE A C 1
ATOM 1370 O O . ILE A 1 168 ? 8.695 5.319 -1.466 1.00 93.81 168 ILE A O 1
ATOM 1374 N N . THR A 1 169 ? 10.201 4.891 -3.090 1.00 94.06 169 THR A N 1
ATOM 1375 C CA . THR A 1 169 ? 9.728 5.926 -4.015 1.00 94.06 169 THR A CA 1
ATOM 1376 C C . THR A 1 169 ? 9.412 5.288 -5.356 1.00 94.06 169 THR A C 1
ATOM 1378 O O . THR A 1 169 ? 10.287 4.661 -5.946 1.00 94.06 169 THR A O 1
ATOM 1381 N N . LEU A 1 170 ? 8.189 5.473 -5.843 1.00 97.31 170 LEU A N 1
ATOM 1382 C CA . LEU A 1 170 ? 7.801 5.153 -7.212 1.00 97.31 170 LEU A CA 1
ATOM 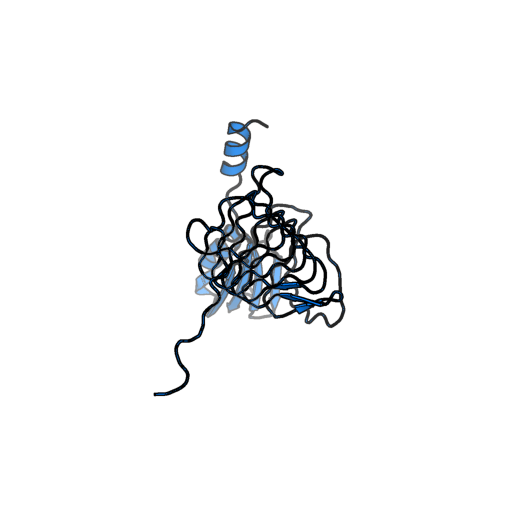1383 C C . LEU A 1 170 ? 7.752 6.436 -8.044 1.00 97.31 170 LEU A C 1
ATOM 1385 O O . LEU A 1 170 ? 7.179 7.438 -7.604 1.00 97.31 170 LEU A O 1
ATOM 1389 N N . GLY A 1 171 ? 8.330 6.388 -9.242 1.00 96.75 171 GLY A N 1
ATOM 1390 C CA . GLY A 1 171 ? 8.124 7.376 -10.293 1.00 96.75 171 GLY A CA 1
ATOM 1391 C C . GLY A 1 171 ? 6.688 7.357 -10.819 1.00 96.75 171 GLY A C 1
ATOM 1392 O O . GLY A 1 171 ? 5.789 6.763 -10.226 1.00 96.75 171 GLY A O 1
ATOM 1393 N N . ASN A 1 172 ? 6.465 8.031 -11.939 1.00 96.31 172 ASN A N 1
ATOM 1394 C CA . ASN A 1 172 ? 5.163 8.088 -12.596 1.00 96.31 172 ASN A CA 1
ATOM 1395 C C . ASN A 1 172 ? 4.977 6.903 -13.554 1.00 96.31 172 ASN A C 1
ATOM 1397 O O . ASN A 1 172 ? 5.954 6.382 -14.097 1.00 96.31 172 ASN A O 1
ATOM 1401 N N . ARG A 1 173 ? 3.722 6.528 -13.826 1.00 97.50 173 ARG A N 1
ATOM 1402 C CA . ARG A 1 173 ? 3.354 5.462 -14.778 1.00 97.50 173 ARG A CA 1
ATOM 1403 C C . ARG A 1 173 ? 3.995 4.109 -14.451 1.00 97.50 173 ARG A C 1
ATOM 1405 O O . ARG A 1 173 ? 4.313 3.323 -15.341 1.00 97.50 173 ARG A O 1
ATOM 1412 N N . VAL A 1 174 ? 4.200 3.838 -13.162 1.00 98.31 174 VAL A N 1
ATOM 1413 C CA . VAL A 1 174 ? 4.709 2.549 -12.690 1.00 98.31 174 VAL A CA 1
ATOM 1414 C C . VAL A 1 174 ? 3.553 1.560 -12.606 1.00 98.31 174 VAL A C 1
ATOM 1416 O O . VAL A 1 174 ? 2.547 1.826 -11.953 1.00 98.31 174 VAL A O 1
ATOM 1419 N N . THR A 1 175 ? 3.716 0.404 -13.242 1.00 98.06 175 THR A N 1
ATOM 1420 C CA . THR A 1 175 ? 2.780 -0.719 -13.150 1.00 98.06 175 THR A CA 1
ATOM 1421 C C . THR A 1 175 ? 3.408 -1.831 -12.324 1.00 98.06 175 THR A C 1
ATOM 1423 O O . THR A 1 175 ? 4.400 -2.439 -12.726 1.00 98.06 175 THR A O 1
ATOM 1426 N N . ILE A 1 176 ? 2.825 -2.114 -11.168 1.00 98.06 176 ILE A N 1
ATOM 1427 C CA . ILE A 1 176 ? 3.194 -3.223 -10.296 1.00 98.06 176 ILE A CA 1
ATOM 1428 C C . ILE A 1 176 ? 2.089 -4.268 -10.419 1.00 98.06 176 ILE A C 1
ATOM 1430 O O . ILE A 1 176 ? 0.947 -3.986 -10.079 1.00 98.06 176 ILE A O 1
ATOM 1434 N N . GLN A 1 177 ? 2.411 -5.454 -10.928 1.00 96.94 177 GLN A N 1
ATOM 1435 C CA . GLN A 1 177 ? 1.459 -6.565 -11.004 1.00 96.94 177 GLN A CA 1
ATOM 1436 C C . GLN A 1 177 ? 1.265 -7.241 -9.638 1.00 96.94 177 GLN A C 1
ATOM 1438 O O . GLN A 1 177 ? 1.925 -6.900 -8.662 1.00 96.94 177 GLN A O 1
ATOM 1443 N N . GLU A 1 178 ? 0.353 -8.201 -9.567 1.00 95.69 178 GLU A N 1
ATOM 1444 C CA . GLU A 1 178 ? -0.118 -8.838 -8.340 1.00 95.69 178 GLU A CA 1
ATOM 1445 C C . GLU A 1 178 ? 1.005 -9.515 -7.535 1.00 95.69 178 GLU A C 1
ATOM 1447 O O . GLU A 1 178 ? 1.963 -10.075 -8.083 1.00 95.69 178 GLU A O 1
ATOM 1452 N N . ASN A 1 179 ? 0.850 -9.519 -6.209 1.00 92.12 179 ASN A N 1
ATOM 1453 C CA . ASN A 1 179 ? 1.722 -10.215 -5.256 1.00 92.12 179 ASN A CA 1
ATOM 1454 C C . ASN A 1 179 ? 3.216 -9.843 -5.351 1.00 92.12 179 ASN A C 1
ATOM 1456 O O . ASN A 1 179 ? 4.090 -10.660 -5.055 1.00 92.12 179 ASN A O 1
ATOM 1460 N N . VAL A 1 180 ? 3.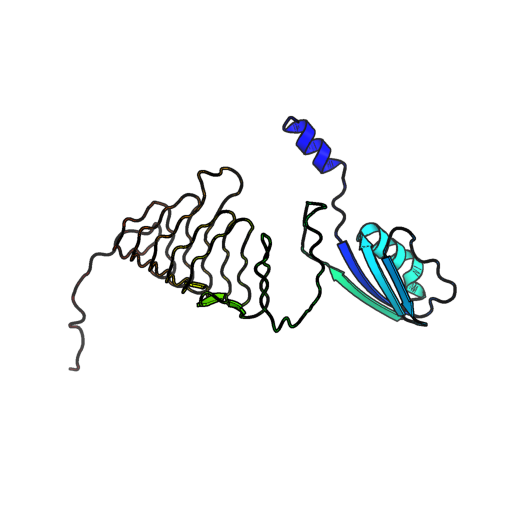534 -8.614 -5.761 1.00 97.69 180 VAL A N 1
ATOM 1461 C CA . VAL A 1 180 ? 4.910 -8.099 -5.769 1.00 97.69 180 VAL A CA 1
ATOM 1462 C C . VAL A 1 180 ? 5.305 -7.581 -4.388 1.00 97.69 180 VAL A C 1
ATOM 1464 O O . VAL A 1 180 ? 4.536 -6.897 -3.710 1.00 97.69 180 VAL A O 1
ATOM 1467 N N . ILE A 1 181 ? 6.553 -7.834 -3.993 1.00 97.44 181 ILE A N 1
ATOM 1468 C CA . ILE A 1 181 ? 7.152 -7.285 -2.774 1.00 97.44 181 ILE A CA 1
ATOM 1469 C C . ILE A 1 181 ? 8.270 -6.311 -3.148 1.00 97.44 181 ILE A C 1
ATOM 1471 O O . ILE A 1 181 ? 9.245 -6.687 -3.797 1.00 97.44 181 ILE A O 1
ATOM 1475 N N . ILE A 1 182 ? 8.175 -5.067 -2.681 1.00 96.56 182 ILE A N 1
ATOM 1476 C CA . ILE A 1 182 ? 9.235 -4.059 -2.802 1.00 96.56 182 ILE A CA 1
ATOM 1477 C C . ILE A 1 182 ? 9.879 -3.856 -1.432 1.00 96.56 182 ILE A C 1
ATOM 1479 O O . ILE A 1 182 ? 9.194 -3.555 -0.447 1.00 96.56 182 ILE A O 1
ATOM 1483 N N . LEU A 1 183 ? 11.199 -4.032 -1.355 1.00 94.00 183 LEU A N 1
ATOM 1484 C CA . LEU A 1 183 ? 11.954 -3.870 -0.113 1.00 94.00 183 LEU A CA 1
ATOM 1485 C C . LEU A 1 183 ? 12.184 -2.391 0.233 1.00 94.00 183 LEU A C 1
ATOM 1487 O O . LEU A 1 183 ? 12.176 -1.512 -0.628 1.00 94.00 183 LEU A O 1
ATOM 1491 N N . SER A 1 184 ? 12.381 -2.107 1.525 1.00 91.12 184 SER A N 1
ATOM 1492 C CA . SER A 1 184 ? 12.587 -0.742 2.024 1.00 91.12 184 SER A CA 1
ATOM 1493 C C . SER A 1 184 ? 13.753 -0.042 1.318 1.00 91.12 184 SER A C 1
ATOM 1495 O O . SER A 1 184 ? 14.836 -0.611 1.205 1.00 91.12 184 SER A O 1
ATOM 1497 N N . GLY A 1 185 ? 13.574 1.229 0.960 1.00 89.88 185 GLY A N 1
ATOM 1498 C CA . GLY A 1 185 ? 14.636 2.074 0.404 1.00 89.88 185 GLY A CA 1
ATOM 1499 C C . GLY A 1 185 ? 14.825 1.971 -1.106 1.00 89.88 185 GLY A C 1
ATOM 1500 O O . GLY A 1 185 ? 15.655 2.701 -1.635 1.00 89.88 185 GLY A O 1
ATOM 1501 N N . VAL A 1 186 ? 14.062 1.110 -1.782 1.00 94.88 186 VAL A N 1
ATOM 1502 C CA . VAL A 1 186 ? 14.101 0.978 -3.240 1.00 94.88 186 VAL A CA 1
ATOM 1503 C C . VAL A 1 186 ? 13.449 2.185 -3.917 1.00 94.88 186 VAL A C 1
ATOM 1505 O O . VAL A 1 186 ? 12.342 2.6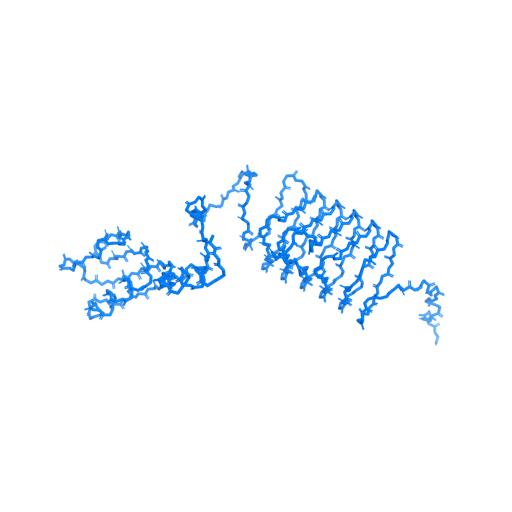04 -3.559 1.00 94.88 186 VAL A O 1
ATOM 1508 N N . ARG A 1 187 ? 14.120 2.707 -4.943 1.00 96.25 187 ARG A N 1
ATOM 1509 C CA . ARG A 1 187 ? 13.596 3.697 -5.886 1.00 96.25 187 ARG A CA 1
ATOM 1510 C C . ARG A 1 187 ? 13.241 3.026 -7.205 1.00 96.25 187 ARG A C 1
ATOM 1512 O O . ARG A 1 187 ? 14.071 2.361 -7.820 1.00 96.25 187 ARG A O 1
ATOM 1519 N N . ILE A 1 188 ? 12.011 3.233 -7.645 1.00 98.00 188 ILE A N 1
ATOM 1520 C CA . ILE A 1 188 ? 11.516 2.800 -8.946 1.00 98.00 188 ILE A CA 1
ATOM 1521 C C . ILE A 1 188 ? 11.380 4.033 -9.828 1.00 98.00 188 ILE A C 1
ATOM 1523 O O . ILE A 1 188 ? 10.749 5.011 -9.430 1.00 98.00 188 ILE A O 1
ATOM 1527 N N . GLY A 1 189 ? 11.989 3.977 -11.004 1.00 98.00 189 GLY A N 1
ATOM 1528 C CA . GLY A 1 189 ? 11.919 4.998 -12.033 1.00 98.00 189 GLY A CA 1
ATOM 1529 C C . GLY A 1 189 ? 10.529 5.157 -12.646 1.00 98.00 189 GLY A C 1
ATOM 1530 O O . GLY A 1 189 ? 9.564 4.508 -12.243 1.00 98.00 189 GLY A O 1
ATOM 1531 N N . ASN A 1 190 ? 10.423 6.034 -13.635 1.00 98.06 190 ASN A N 1
ATOM 1532 C CA . ASN A 1 190 ? 9.195 6.230 -14.403 1.00 98.06 190 ASN A CA 1
ATOM 1533 C C . ASN A 1 190 ? 8.988 5.106 -15.427 1.00 98.06 190 ASN A C 1
ATOM 1535 O O . ASN A 1 190 ? 9.952 4.510 -15.900 1.00 98.06 190 ASN A O 1
ATOM 1539 N N . ASP A 1 191 ? 7.738 4.844 -15.815 1.00 97.44 191 ASP A N 1
ATOM 1540 C CA . ASP A 1 191 ? 7.406 3.899 -16.897 1.00 97.44 191 ASP A CA 1
ATOM 1541 C C . ASP A 1 191 ? 7.950 2.475 -16.669 1.00 97.44 191 ASP A C 1
ATOM 1543 O O . ASP A 1 191 ? 8.306 1.760 -17.609 1.00 97.44 191 ASP A O 1
ATOM 1547 N N . VAL A 1 192 ? 8.054 2.061 -15.405 1.00 98.19 192 VAL A N 1
ATOM 1548 C CA . VAL A 1 192 ? 8.529 0.727 -15.024 1.00 98.19 192 VAL A CA 1
ATOM 1549 C C . VAL A 1 192 ? 7.356 -0.241 -14.923 1.00 98.19 192 VAL A C 1
ATOM 1551 O O . VAL A 1 192 ? 6.326 0.074 -14.332 1.00 98.19 192 VAL A O 1
ATOM 1554 N N . THR A 1 193 ? 7.532 -1.458 -15.436 1.00 97.94 193 THR A N 1
ATOM 1555 C CA . THR A 1 193 ? 6.617 -2.580 -15.190 1.00 97.94 193 THR A CA 1
ATOM 1556 C C . THR A 1 193 ? 7.300 -3.654 -14.351 1.00 97.94 193 THR A C 1
ATOM 1558 O O . THR A 1 193 ? 8.329 -4.200 -14.744 1.00 97.94 193 THR A O 1
ATOM 1561 N N . ILE A 1 194 ? 6.702 -4.009 -13.219 1.00 97.62 194 ILE A N 1
ATOM 1562 C CA . ILE A 1 194 ? 7.168 -5.078 -12.332 1.00 97.62 194 ILE A CA 1
ATOM 1563 C C . ILE A 1 194 ? 6.197 -6.247 -12.467 1.00 97.62 194 ILE A C 1
ATOM 1565 O O . ILE A 1 194 ? 5.004 -6.092 -12.207 1.00 97.62 194 ILE A O 1
ATOM 1569 N N . LYS A 1 195 ? 6.690 -7.399 -12.928 1.00 97.31 195 LYS A N 1
ATOM 1570 C CA . LYS A 1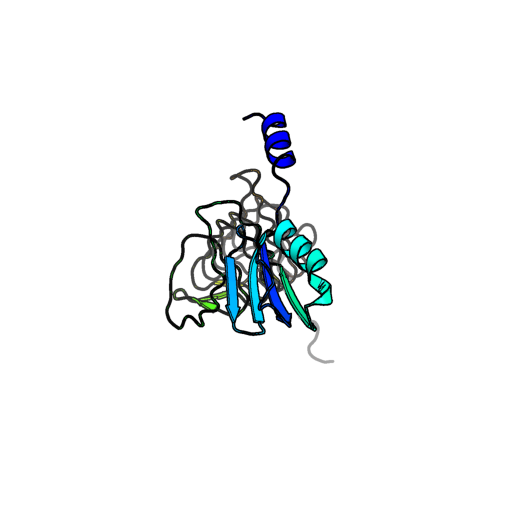 195 ? 5.862 -8.586 -13.171 1.00 97.31 195 LYS A CA 1
ATOM 1571 C C . LYS A 1 195 ? 5.418 -9.261 -11.872 1.00 97.31 195 LYS A C 1
ATOM 1573 O O . LYS A 1 195 ? 6.062 -9.109 -10.837 1.00 97.31 195 LYS A O 1
ATOM 1578 N N . MET A 1 196 ? 4.316 -10.005 -11.954 1.00 96.56 196 MET A N 1
ATOM 1579 C CA . MET A 1 196 ? 3.672 -10.654 -10.808 1.00 96.56 196 MET A CA 1
ATOM 1580 C C . MET A 1 196 ? 4.642 -11.525 -9.995 1.00 96.56 196 MET A C 1
ATOM 1582 O O . MET A 1 196 ? 5.533 -12.171 -10.553 1.00 96.56 196 MET A O 1
ATOM 1586 N N . GLY A 1 197 ? 4.468 -11.547 -8.673 1.00 86.62 197 GLY A N 1
ATOM 1587 C CA . GLY A 1 197 ? 5.258 -12.389 -7.764 1.00 86.62 197 GLY A CA 1
ATOM 1588 C C . GLY A 1 197 ? 6.734 -11.995 -7.605 1.00 86.62 197 GLY A C 1
ATOM 1589 O O . GLY A 1 197 ? 7.503 -12.728 -6.983 1.00 86.62 197 GLY A O 1
ATOM 1590 N N . SER A 1 198 ? 7.170 -10.864 -8.166 1.00 96.38 198 SER A N 1
ATOM 1591 C CA . SER A 1 198 ? 8.554 -10.402 -8.045 1.00 96.38 198 SER A CA 1
ATOM 1592 C C . SER A 1 198 ? 8.921 -9.890 -6.653 1.00 96.38 198 SER A C 1
ATOM 1594 O O . SER A 1 198 ? 8.107 -9.280 -5.963 1.00 96.38 198 SER A O 1
ATOM 1596 N N . ILE A 1 199 ? 10.201 -10.039 -6.287 1.00 97.69 199 ILE A N 1
ATOM 1597 C CA . ILE A 1 199 ? 10.792 -9.365 -5.121 1.00 97.69 199 ILE A CA 1
ATOM 1598 C C . ILE A 1 199 ? 11.827 -8.354 -5.599 1.00 97.69 199 ILE A C 1
ATOM 1600 O O . ILE A 1 199 ? 12.881 -8.723 -6.118 1.00 97.69 199 ILE A O 1
ATOM 1604 N N . VAL A 1 200 ? 11.546 -7.073 -5.393 1.00 97.12 200 VAL A N 1
ATOM 1605 C CA . VAL A 1 200 ? 12.433 -5.978 -5.781 1.00 97.12 200 VAL A CA 1
ATOM 1606 C C . VAL A 1 200 ? 13.312 -5.586 -4.604 1.00 97.12 200 VAL A C 1
ATOM 1608 O O . VAL A 1 200 ? 12.840 -5.029 -3.612 1.00 97.12 200 VAL A O 1
ATOM 1611 N N . SER A 1 201 ? 14.605 -5.875 -4.730 1.00 95.06 201 SER A N 1
ATOM 1612 C CA . SER A 1 201 ? 15.610 -5.636 -3.690 1.00 95.06 201 SER A CA 1
ATOM 1613 C C . SER A 1 201 ? 16.585 -4.49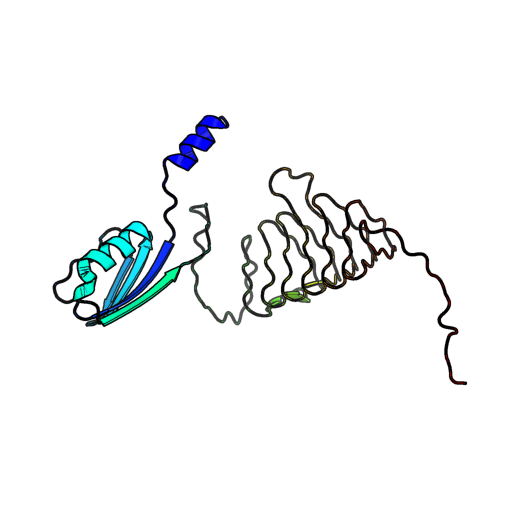6 -3.997 1.00 95.06 201 SER A C 1
ATOM 1615 O O . SER A 1 201 ? 17.438 -4.198 -3.167 1.00 95.06 201 SER A O 1
ATOM 1617 N N . SER A 1 202 ? 16.496 -3.882 -5.176 1.00 94.94 202 SER A N 1
ATOM 1618 C CA . SER A 1 202 ? 17.387 -2.811 -5.634 1.00 94.94 202 SER A CA 1
ATOM 1619 C C . SER A 1 202 ? 16.645 -1.832 -6.537 1.00 94.94 202 SER A C 1
ATOM 1621 O O . SER A 1 202 ? 15.613 -2.188 -7.106 1.00 94.94 202 SER A O 1
ATOM 1623 N N . ASP A 1 203 ? 17.193 -0.627 -6.678 1.00 97.12 203 ASP A N 1
ATOM 1624 C CA . ASP A 1 203 ? 16.628 0.427 -7.520 1.00 97.12 203 ASP A CA 1
ATOM 1625 C C . ASP A 1 203 ? 16.445 -0.032 -8.973 1.00 97.12 203 ASP A C 1
ATOM 1627 O O . ASP A 1 203 ? 17.260 -0.782 -9.518 1.00 97.12 203 ASP A O 1
ATOM 1631 N N . ILE A 1 204 ? 15.365 0.437 -9.597 1.00 97.44 204 ILE A N 1
ATOM 1632 C CA . ILE A 1 204 ? 15.014 0.128 -10.984 1.00 97.44 204 ILE A CA 1
ATOM 1633 C C . ILE A 1 204 ? 14.971 1.439 -11.775 1.00 97.44 204 ILE A C 1
ATOM 1635 O O . ILE A 1 204 ? 14.138 2.287 -11.462 1.00 97.44 204 ILE A O 1
ATOM 1639 N N . PRO A 1 205 ? 15.838 1.618 -12.786 1.00 97.56 205 PRO A N 1
ATOM 1640 C CA . PRO A 1 205 ? 15.785 2.760 -13.698 1.00 97.56 205 PRO A CA 1
ATOM 1641 C C . PRO A 1 205 ? 14.488 2.855 -14.511 1.00 97.56 205 PRO A C 1
ATOM 1643 O O . PRO A 1 205 ? 13.758 1.875 -14.654 1.00 97.56 205 PRO A O 1
ATOM 1646 N N . ASP A 1 206 ? 14.257 4.029 -15.097 1.00 97.94 206 ASP A N 1
ATOM 1647 C CA . ASP A 1 206 ? 13.109 4.315 -15.959 1.00 97.94 206 ASP A CA 1
ATOM 1648 C C . ASP A 1 206 ? 12.990 3.336 -17.150 1.00 97.94 206 ASP A C 1
ATOM 1650 O O . ASP A 1 206 ? 13.985 2.806 -17.653 1.00 97.94 206 ASP A O 1
ATOM 1654 N N . HIS A 1 207 ? 11.761 3.140 -17.641 1.00 96.50 207 HIS A N 1
ATOM 1655 C CA . HIS A 1 207 ? 11.421 2.387 -18.860 1.00 96.50 207 HIS A CA 1
ATOM 1656 C C . HIS A 1 207 ? 11.799 0.896 -18.860 1.00 96.50 207 HIS A C 1
ATOM 1658 O O . HIS A 1 207 ? 11.957 0.283 -19.923 1.00 96.50 207 HIS A O 1
ATOM 1664 N N . LEU A 1 208 ? 11.956 0.285 -17.684 1.00 95.88 208 LEU A N 1
ATOM 1665 C CA . LEU A 1 208 ? 12.297 -1.130 -17.570 1.00 95.88 208 LEU A CA 1
ATOM 1666 C C . LEU A 1 208 ? 11.087 -2.014 -17.283 1.00 95.88 208 LEU A C 1
ATOM 1668 O O . LEU A 1 208 ? 10.171 -1.658 -16.550 1.00 95.88 208 LEU A O 1
ATOM 1672 N N . VAL A 1 209 ? 11.149 -3.236 -17.808 1.00 96.56 209 VAL A N 1
ATOM 1673 C CA . VAL A 1 209 ? 10.317 -4.347 -17.350 1.00 96.56 209 VAL A CA 1
ATOM 1674 C C . VAL A 1 209 ? 11.203 -5.270 -16.527 1.00 96.56 209 VAL A C 1
ATOM 1676 O O . VAL A 1 209 ? 12.273 -5.664 -16.996 1.00 96.56 209 VAL A O 1
ATOM 1679 N N . VAL A 1 210 ? 10.785 -5.615 -15.313 1.00 96.62 210 VAL A N 1
ATOM 1680 C CA . VAL A 1 210 ? 11.521 -6.536 -14.437 1.00 96.62 210 VAL A CA 1
ATOM 1681 C C . VAL A 1 210 ? 10.645 -7.706 -13.989 1.00 96.62 210 VAL A C 1
ATOM 1683 O O . VAL A 1 210 ? 9.426 -7.571 -13.887 1.00 96.62 210 VAL A O 1
ATOM 1686 N N . ALA A 1 211 ? 11.266 -8.849 -13.704 1.00 96.44 211 ALA A N 1
ATOM 1687 C CA . ALA A 1 211 ? 10.603 -10.042 -13.182 1.00 96.44 211 ALA A CA 1
ATOM 1688 C C . ALA A 1 211 ? 11.555 -10.889 -12.317 1.00 96.44 211 ALA A C 1
ATOM 1690 O O . ALA A 1 211 ? 12.776 -10.738 -12.394 1.00 96.44 211 ALA A O 1
ATOM 1691 N N . GLY A 1 212 ? 11.004 -11.814 -11.526 1.00 91.31 212 GLY A N 1
ATOM 1692 C CA . GLY A 1 212 ? 11.756 -12.790 -10.730 1.00 91.31 212 GLY A CA 1
ATOM 1693 C C . GLY A 1 212 ? 12.069 -12.379 -9.287 1.00 91.31 212 GLY A C 1
ATOM 1694 O O . GLY A 1 212 ? 11.612 -11.343 -8.793 1.00 91.31 212 GLY A O 1
ATOM 1695 N N . ILE A 1 213 ? 12.839 -13.241 -8.615 1.00 95.56 213 ILE A N 1
ATOM 1696 C CA . ILE A 1 213 ? 13.255 -13.141 -7.210 1.00 95.56 213 ILE A CA 1
ATOM 1697 C C . ILE A 1 213 ? 14.770 -13.439 -7.125 1.00 95.56 213 ILE A C 1
ATOM 1699 O O . ILE A 1 213 ? 15.156 -14.602 -7.241 1.00 95.56 213 ILE A O 1
ATOM 1703 N N . PRO A 1 214 ? 15.647 -12.435 -6.930 1.00 93.38 214 PRO A N 1
ATOM 1704 C CA . PRO A 1 214 ? 15.353 -11.003 -6.973 1.00 93.38 214 PRO A CA 1
ATOM 1705 C C . PRO A 1 214 ? 14.973 -10.545 -8.389 1.00 93.38 214 PRO A C 1
ATOM 1707 O O . PRO A 1 214 ? 15.397 -11.144 -9.379 1.00 93.38 214 PRO A O 1
ATOM 1710 N N . ALA A 1 215 ? 14.182 -9.478 -8.479 1.00 95.69 215 ALA A N 1
ATOM 1711 C CA . ALA A 1 215 ? 13.701 -8.934 -9.740 1.00 95.69 215 ALA A CA 1
ATOM 1712 C C . ALA A 1 215 ? 14.866 -8.437 -10.607 1.00 95.69 215 ALA A C 1
ATOM 1714 O O . ALA A 1 215 ? 15.694 -7.639 -10.165 1.00 95.69 215 ALA A O 1
ATOM 1715 N N . LYS A 1 216 ? 14.919 -8.899 -11.855 1.00 95.06 216 LYS A N 1
ATOM 1716 C CA . LYS A 1 216 ? 15.914 -8.504 -12.857 1.00 95.06 216 LYS A CA 1
ATOM 1717 C C . LYS A 1 216 ? 15.219 -8.023 -14.118 1.00 95.06 216 LYS A C 1
ATOM 1719 O O . LYS A 1 216 ? 14.074 -8.392 -14.378 1.00 95.06 216 LYS A O 1
ATOM 1724 N N . ARG A 1 217 ? 15.923 -7.205 -14.902 1.00 95.12 217 ARG A N 1
ATOM 1725 C CA . ARG A 1 217 ? 15.453 -6.750 -16.213 1.00 95.12 217 ARG A CA 1
ATOM 1726 C C . ARG A 1 217 ? 15.080 -7.950 -17.083 1.00 95.12 217 ARG A C 1
ATOM 1728 O O . ARG A 1 217 ? 15.855 -8.895 -17.199 1.00 95.12 217 ARG A O 1
ATOM 1735 N N . VAL A 1 218 ? 13.913 -7.865 -17.705 1.00 91.06 218 VAL A N 1
ATOM 1736 C CA . VAL A 1 218 ? 13.458 -8.788 -18.739 1.00 91.06 218 VAL A CA 1
ATOM 1737 C C . VAL A 1 218 ? 13.803 -8.166 -20.085 1.00 91.06 218 VAL A C 1
ATOM 1739 O O . VAL A 1 218 ? 13.433 -7.023 -20.366 1.00 91.06 218 VAL A O 1
ATOM 1742 N N . GLU A 1 219 ? 14.549 -8.892 -20.908 1.00 82.88 219 GLU A N 1
ATOM 1743 C CA . GLU A 1 219 ? 14.758 -8.503 -22.298 1.00 82.88 219 GLU A CA 1
ATOM 1744 C C . GLU A 1 219 ? 13.472 -8.751 -23.087 1.00 82.88 219 GLU A C 1
ATOM 1746 O O . GLU A 1 219 ? 12.753 -9.724 -22.847 1.00 82.88 219 GLU A O 1
ATOM 1751 N N . LYS A 1 220 ? 13.150 -7.852 -24.023 1.00 58.69 220 LYS A N 1
ATOM 1752 C CA . LYS A 1 220 ? 12.081 -8.109 -24.988 1.00 58.69 220 LYS A CA 1
ATOM 1753 C C . LYS A 1 220 ? 12.564 -9.216 -25.926 1.00 58.69 220 LYS A C 1
ATOM 1755 O O . LYS A 1 220 ? 13.110 -8.913 -26.980 1.00 58.69 220 LYS A O 1
ATOM 1760 N N . ASN A 1 221 ? 12.345 -10.475 -25.566 1.00 49.47 221 ASN A N 1
ATOM 1761 C CA . ASN A 1 221 ? 12.283 -11.522 -26.575 1.00 49.47 221 ASN A CA 1
ATOM 1762 C C . ASN A 1 221 ? 10.989 -11.282 -27.354 1.00 49.47 221 ASN A C 1
ATOM 1764 O O . ASN A 1 221 ? 9.892 -11.594 -26.892 1.00 49.47 221 ASN A O 1
ATOM 1768 N N . VAL A 1 222 ? 11.124 -10.616 -28.498 1.00 52.75 222 VAL A N 1
ATOM 1769 C CA . VAL A 1 222 ? 10.121 -10.684 -29.554 1.00 52.75 222 VAL A CA 1
ATOM 1770 C C . VAL A 1 222 ? 10.178 -12.116 -30.072 1.00 52.75 222 VAL A C 1
ATOM 1772 O O . VAL A 1 222 ? 11.167 -12.471 -30.695 1.00 52.75 222 VAL A O 1
ATOM 1775 N N . ASP A 1 223 ? 9.186 -12.931 -29.717 1.00 43.00 223 ASP A N 1
ATOM 1776 C CA . ASP A 1 223 ? 8.573 -13.899 -30.637 1.00 43.00 223 ASP A CA 1
ATOM 1777 C C . ASP A 1 223 ? 7.389 -14.618 -29.972 1.00 43.00 223 ASP A C 1
ATOM 1779 O O . ASP A 1 223 ? 7.577 -15.489 -29.122 1.00 43.00 223 ASP A O 1
ATOM 1783 N N . PRO A 1 224 ? 6.147 -14.300 -30.374 1.00 46.44 224 PRO A N 1
ATOM 1784 C CA . PRO A 1 224 ? 5.005 -15.183 -30.223 1.00 46.44 224 PRO A CA 1
ATOM 1785 C C . PRO A 1 224 ? 4.659 -15.869 -31.558 1.00 46.44 224 PRO A C 1
ATOM 1787 O O . PRO A 1 224 ? 3.489 -16.045 -31.873 1.00 46.44 224 PRO A O 1
ATOM 1790 N N . THR A 1 225 ? 5.643 -16.272 -32.369 1.00 45.03 225 THR A N 1
ATOM 1791 C CA . THR A 1 225 ? 5.424 -17.049 -33.612 1.00 45.03 225 THR A CA 1
ATOM 1792 C C . THR A 1 225 ? 5.122 -18.535 -33.359 1.00 45.03 225 THR A C 1
ATOM 1794 O O . THR A 1 225 ? 5.349 -19.377 -34.222 1.00 45.03 225 THR A O 1
ATOM 1797 N N . ILE A 1 226 ? 4.590 -18.885 -32.184 1.00 53.59 226 ILE A N 1
ATOM 1798 C CA . ILE A 1 226 ? 4.028 -20.209 -31.888 1.00 53.59 226 ILE A CA 1
ATOM 1799 C C . ILE A 1 226 ? 2.757 -19.975 -31.047 1.00 53.59 226 ILE A C 1
ATOM 1801 O O . ILE A 1 226 ? 2.857 -19.551 -29.901 1.00 53.59 226 ILE A O 1
ATOM 1805 N N . GLY A 1 227 ? 1.536 -20.190 -31.530 1.00 41.09 227 GLY A N 1
ATOM 1806 C CA . GLY A 1 227 ? 1.138 -20.751 -32.808 1.00 41.09 227 GLY A CA 1
ATOM 1807 C C . GLY A 1 227 ? -0.176 -20.159 -33.296 1.00 41.09 227 GLY A C 1
ATOM 1808 O O . GLY A 1 227 ? -1.165 -20.125 -32.567 1.00 41.09 227 GLY A O 1
ATOM 1809 N N . ASP A 1 228 ? -0.165 -19.762 -34.562 1.00 44.38 228 ASP A N 1
ATOM 1810 C CA . ASP A 1 228 ? -1.333 -19.927 -35.406 1.00 44.38 228 ASP A CA 1
ATOM 1811 C C . ASP A 1 228 ? -1.307 -21.370 -35.910 1.00 44.38 228 ASP A C 1
ATOM 1813 O O . ASP A 1 228 ? -0.294 -21.839 -36.426 1.00 44.38 228 ASP A O 1
ATOM 1817 N N . HIS A 1 229 ? -2.415 -22.062 -35.657 1.00 42.94 229 HIS A N 1
ATOM 1818 C CA . HIS A 1 229 ? -2.885 -23.298 -36.276 1.00 42.94 229 HIS A CA 1
ATOM 1819 C C . HIS A 1 229 ? -1.942 -23.987 -37.277 1.00 42.94 229 HIS A C 1
ATOM 1821 O O . HIS A 1 229 ? -1.740 -23.463 -38.370 1.00 42.94 229 HIS A O 1
ATOM 1827 N N . LEU A 1 230 ? -1.505 -25.207 -36.940 1.00 39.25 230 LEU A N 1
ATOM 1828 C CA . LEU A 1 230 ? -1.537 -26.413 -37.787 1.00 39.25 230 LEU A CA 1
ATOM 1829 C C . LEU A 1 230 ? -1.190 -27.652 -36.947 1.00 39.25 230 LEU A C 1
ATOM 1831 O O . LEU A 1 230 ? -0.144 -27.632 -36.263 1.00 39.25 230 LEU A O 1
#

InterPro domains:
  IPR001451 Hexapeptide repeat [PF00132] (119-152)
  IPR011004 Trimeric LpxA-like superfamily [SSF51161] (98-222)
  IPR050179 Transferase hexapeptide repeat [PTHR43300] (93-222)

Radius of gyration: 24.4 Å; chains: 1; bounding box: 51×42×79 Å

Foldseek 3Di:
DDPVVVVVVVVVPDPFFWKKKKFFFQCPPPDDDPQWDWDDDGRMIITTHTPVRVVVSCVVCVVGTPDMDMDTPPDPDDDPVPPDDPDPDPDPDDDDDQWDDDDAAWDQDPQRETAHHQEAAHTLEAAHGLEYAYHLEYHEYNEYYEYNEYHEHNEYEAEDPPDNQFHEYEYYNEYEYANEYEGTNEYEEACEYEDYNEYDDHHHYYNFYWYDYPTDGDDPPPDPPPDDDD

Secondary structure (DSSP, 8-state):
--HHHHHHHHHHS----EEEEEEEE--TTPPPPTTSEEEEETTEEEEEEEHHHHHHHHHHTGGGEEEEEEEE-------TT-----------S----SS--B-SS-EE-TT--EE-TT-EE-TT-EE-TT-EE-TT-EE-TT-EE-TT-EE-TT-EE---SS-GGG--EE-SS-EE-TT-EE-TT-EE-TT-EE-TT-EE-S-B-TT-EEETTTTEEPP------S-S--

Sequence (230 aa):
MNREERERYFKDKGRRSPIYMECMGEFNSIHLPDEVKTFKLNNRVIMAGHSDIILNWLKEHIDWIDYYKVEYNRSHVKDEQSKTYLQTEVCNQTQTTPNNINIRQKQITQNNITIDKKTIIKENVFIKKDTEIAGECVIGPNVQIGESCIIGEGCILSGTNKDKKKAITLGNRVTIQENVIILSGVRIGNDVTIKMGSIVSSDIPDHLVVAGIPAKRVEKNVDPTIGDHL

pLDDT: mean 71.34, std 23.17, range [21.31, 98.31]